Protein 1YOC (pdb70)

Foldseek 3Di:
DFPLVVVCVVPPFAVSLVVVCVVVVVLVLQVKTWPDAAAFKTKIKGWQDPSQADPVRFGDPVNLVSVQCVRQVSNLSRHADPQKDKDWPDKDKDFAATHHTIKMKMWGRPPPDNDDFAKDWIKIFMDHVNHTGMIMTIIMGMGGD/DVLLVLLVVQLVVDLVSSLVVCCPVVNVLNLQSKHWPDAAAQKTKMKGWQDPSQADPVSFGDPVNVVSRVCSRQVSNLVRHADPQKDKDWDDKDKDFAATHHTIKMKIWGRPPWPRDDAAWTWIKMFMDHPPDTGMIMIIIMGMGRD

Structure (mmCIF, N/CA/C/O backbone):
data_1YOC
#
_entry.id   1YOC
#
_cell.length_a   88.162
_cell.length_b   113.399
_cell.length_c   58.838
_cell.angle_alpha   90.00
_cell.angle_beta   90.00
_cell.angle_gamma   90.00
#
_symmetry.space_group_name_H-M   'C 2 2 21'
#
loop_
_entity.id
_entity.type
_entity.pdbx_description
1 polymer 'hypothetical protein PA1835'
2 non-polymer GLYCEROL
3 water water
#
loop_
_atom_site.group_PDB
_atom_site.id
_atom_site.type_symbol
_atom_site.label_atom_id
_atom_site.label_alt_id
_atom_site.label_comp_id
_atom_site.label_asym_id
_atom_site.label_entity_id
_atom_site.label_seq_id
_atom_site.pdbx_PDB_ins_code
_atom_site.Cartn_x
_atom_site.Cartn_y
_atom_site.Cartn_z
_atom_site.occupancy
_atom_site.B_iso_or_equiv
_atom_site.auth_seq_id
_atom_site.auth_comp_id
_atom_site.auth_asym_id
_atom_site.auth_atom_id
_atom_site.pdbx_PDB_model_num
ATOM 1 N N . MET A 1 3 ? -85.048 1.564 -9.008 1.00 42.53 1 MET A N 1
ATOM 2 C CA . MET A 1 3 ? -85.776 1.534 -7.704 1.00 42.51 1 MET A CA 1
ATOM 3 C C . MET A 1 3 ? -84.848 0.993 -6.627 1.00 40.64 1 MET A C 1
ATOM 4 O O . MET A 1 3 ? -84.694 1.613 -5.576 1.00 41.02 1 MET A O 1
ATOM 9 N N . SER A 1 4 ? -84.233 -0.162 -6.888 1.00 38.89 2 SER A N 1
ATOM 10 C CA . SER A 1 4 ? -83.301 -0.763 -5.928 1.00 37.19 2 SER A CA 1
ATOM 11 C C . SER A 1 4 ? -82.137 0.182 -5.597 1.00 35.66 2 SER A C 1
ATOM 12 O O . SER A 1 4 ? -81.688 0.976 -6.440 1.00 34.36 2 SER A O 1
ATOM 15 N N . GLN A 1 5 ? -81.623 0.064 -4.385 1.00 35.09 3 GLN A N 1
ATOM 16 C CA . GLN A 1 5 ? -80.513 0.914 -3.969 1.00 35.79 3 GLN A CA 1
ATOM 17 C C . GLN A 1 5 ? -79.312 0.687 -4.882 1.00 33.76 3 GLN A C 1
ATOM 18 O O . GLN A 1 5 ? -78.710 1.640 -5.388 1.00 32.69 3 GLN A O 1
ATOM 24 N N . MET A 1 6 ? -78.962 -0.574 -5.126 1.00 31.77 4 MET A N 1
ATOM 25 C CA . MET A 1 6 ? -77.820 -0.796 -5.997 1.00 30.61 4 MET A CA 1
ATOM 26 C C . MET A 1 6 ? -78.102 -0.292 -7.423 1.00 29.48 4 MET A C 1
ATOM 27 O O . MET A 1 6 ? -77.210 0.261 -8.071 1.00 28.18 4 MET A O 1
ATOM 32 N N . MET A 1 7 ? -79.327 -0.490 -7.916 1.00 28.65 5 MET A N 1
ATOM 33 C CA . MET A 1 7 ? -79.676 0.028 -9.243 1.00 28.89 5 MET A CA 1
ATOM 34 C C . MET A 1 7 ? -79.585 1.562 -9.242 1.00 29.43 5 MET A C 1
ATOM 35 O O . MET A 1 7 ? -79.113 2.158 -10.205 1.00 30.59 5 MET A O 1
ATOM 40 N N . GLN A 1 8 ? -80.043 2.211 -8.169 1.00 30.35 6 GLN A N 1
ATOM 41 C CA . GLN A 1 8 ? -79.972 3.677 -8.088 1.00 30.14 6 GLN A CA 1
ATOM 42 C C . GLN A 1 8 ? -78.504 4.071 -8.293 1.00 29.47 6 GLN A C 1
ATOM 43 O O . GLN A 1 8 ? -78.152 4.936 -9.104 1.00 29.73 6 GLN A O 1
ATOM 49 N N . MET A 1 9 ? -77.642 3.408 -7.545 1.00 29.09 7 MET A N 1
ATOM 50 C CA . MET A 1 9 ? -76.220 3.665 -7.608 1.00 28.96 7 MET A CA 1
ATOM 51 C C . MET A 1 9 ? -75.686 3.423 -9.039 1.00 26.85 7 MET A C 1
ATOM 52 O O . MET A 1 9 ? -75.033 4.295 -9.627 1.00 25.06 7 MET A O 1
ATOM 57 N N . TYR A 1 10 ? -75.988 2.252 -9.606 1.00 23.96 8 TYR A N 1
ATOM 58 C CA . TYR A 1 10 ? -75.536 1.921 -10.956 1.00 23.13 8 TYR A CA 1
ATOM 59 C C . TYR A 1 10 ? -76.040 2.984 -11.959 1.00 23.32 8 TYR A C 1
ATOM 60 O O . TYR A 1 10 ? -75.300 3.449 -12.815 1.00 22.15 8 TYR A O 1
ATOM 69 N N . GLN A 1 11 ? -77.310 3.352 -11.847 1.00 25.37 9 GLN A N 1
ATOM 70 C CA . GLN A 1 11 ? -77.893 4.351 -12.753 1.00 27.84 9 GLN A CA 1
ATOM 71 C C . GLN A 1 11 ? -77.176 5.705 -12.683 1.00 26.82 9 GLN A C 1
ATOM 72 O O . GLN A 1 11 ? -76.938 6.363 -13.693 1.00 27.38 9 GLN A O 1
ATOM 78 N N . GLN A 1 12 ? -76.827 6.106 -11.477 1.00 28.06 10 GLN A N 1
ATOM 79 C CA . GLN A 1 12 ? -76.164 7.380 -11.274 1.00 27.35 10 GLN A CA 1
ATOM 80 C C . GLN A 1 12 ? -74.768 7.490 -11.826 1.00 27.34 10 GLN A C 1
ATOM 81 O O . GLN A 1 12 ? -74.425 8.465 -12.511 1.00 26.91 10 GLN A O 1
ATOM 87 N N . VAL A 1 13 ? -73.932 6.500 -11.531 1.00 24.17 11 VAL A N 1
ATOM 88 C CA . VAL A 1 13 ? -72.554 6.616 -11.959 1.00 22.42 11 VAL A CA 1
ATOM 89 C C . VAL A 1 13 ? -72.157 5.972 -13.274 1.00 21.58 11 VAL A C 1
ATOM 90 O O . VAL A 1 13 ? -71.116 6.298 -13.842 1.00 21.25 11 VAL A O 1
ATOM 94 N N . GLY A 1 14 ? -72.981 5.057 -13.769 1.00 21.91 12 GLY A N 1
ATOM 95 C CA . GLY A 1 14 ? -72.646 4.433 -15.034 1.00 19.02 12 GLY A CA 1
ATOM 96 C C . GLY A 1 14 ? -71.771 3.222 -14.770 1.00 19.62 12 GLY A C 1
ATOM 97 O O . GLY A 1 14 ? -71.120 3.154 -13.725 1.00 18.58 12 GLY A O 1
ATOM 98 N N . PRO A 1 15 ? -71.710 2.271 -15.709 1.00 19.76 13 PRO A N 1
ATOM 99 C CA . PRO A 1 15 ? -70.887 1.057 -15.508 1.00 20.19 13 PRO A CA 1
ATOM 100 C C . PRO A 1 15 ? -69.408 1.178 -15.159 1.00 19.42 13 PRO A C 1
ATOM 101 O O . PRO A 1 15 ? -68.914 0.442 -14.282 1.00 18.90 13 PRO A O 1
ATOM 105 N N . ALA A 1 16 ? -68.674 2.057 -15.840 1.00 17.50 14 ALA A N 1
ATOM 106 C CA . ALA A 1 16 ? -67.246 2.171 -15.556 1.00 17.15 14 ALA A CA 1
ATOM 107 C C . ALA A 1 16 ? -66.980 2.598 -14.101 1.00 17.79 14 ALA A C 1
ATOM 108 O O . ALA A 1 16 ? -66.124 2.023 -13.405 1.00 17.12 14 ALA A O 1
ATOM 110 N N . GLN A 1 17 ? -67.723 3.591 -13.638 1.00 17.70 15 GLN A N 1
ATOM 111 C CA . GLN A 1 17 ? -67.511 4.078 -12.279 1.00 18.14 15 GLN A CA 1
ATOM 112 C C . GLN A 1 17 ? -68.003 3.087 -11.223 1.00 16.21 15 GLN A C 1
ATOM 113 O O . GLN A 1 17 ? -67.403 2.929 -10.151 1.00 16.65 15 GLN A O 1
ATOM 119 N N . PHE A 1 18 ? -69.114 2.439 -11.530 1.00 16.26 16 PHE A N 1
ATOM 120 C CA . PHE A 1 18 ? -69.690 1.436 -10.642 1.00 15.83 16 PHE A CA 1
ATOM 121 C C . PHE A 1 18 ? -68.656 0.294 -10.467 1.00 16.11 16 PHE A C 1
ATOM 122 O O . PHE A 1 18 ? -68.511 -0.273 -9.370 1.00 15.36 16 PHE A O 1
ATOM 130 N N . SER A 1 19 ? -67.946 -0.028 -11.549 1.00 14.25 17 SER A N 1
ATOM 131 C CA . SER A 1 19 ? -66.933 -1.078 -11.506 1.00 15.72 17 SER A CA 1
ATOM 132 C C . SER A 1 19 ? -65.833 -0.691 -10.521 1.00 16.85 17 SER A C 1
ATOM 133 O O . SER A 1 19 ? -65.403 -1.514 -9.701 1.00 17.13 17 SER A O 1
ATOM 136 N N . ALA A 1 20 ? -65.421 0.576 -10.550 1.00 17.45 18 ALA A N 1
ATOM 137 C CA . ALA A 1 20 ? -64.380 1.023 -9.621 1.00 16.85 18 ALA A CA 1
ATOM 138 C C . ALA A 1 20 ? -64.922 1.004 -8.185 1.00 16.52 18 ALA A C 1
ATOM 139 O O . ALA A 1 20 ? -64.206 0.667 -7.216 1.00 16.21 18 ALA A O 1
ATOM 141 N N . MET A 1 21 ? -66.200 1.343 -8.028 1.00 14.62 19 MET A N 1
ATOM 142 C CA . MET A 1 21 ? -66.785 1.356 -6.683 1.00 14.30 19 MET A CA 1
ATOM 143 C C . MET A 1 21 ? -66.895 -0.034 -6.059 1.00 16.04 19 MET A C 1
ATOM 144 O O . MET A 1 21 ? -66.517 -0.228 -4.896 1.00 13.66 19 MET A O 1
ATOM 149 N N . ILE A 1 22 ? -67.392 -1.005 -6.830 1.00 16.51 20 ILE A N 1
ATOM 150 C CA . ILE A 1 22 ? -67.551 -2.338 -6.244 1.00 17.50 20 ILE A CA 1
ATOM 151 C C . ILE A 1 22 ? -66.185 -2.875 -5.812 1.00 18.50 20 ILE A C 1
ATOM 152 O O . ILE A 1 22 ? -66.071 -3.532 -4.768 1.00 16.96 20 ILE A O 1
ATOM 157 N N . GLY A 1 23 ? -65.145 -2.564 -6.575 1.00 17.75 21 GLY A N 1
ATOM 158 C CA . GLY A 1 23 ? -63.807 -3.010 -6.220 1.00 20.65 21 GLY A CA 1
ATOM 159 C C . GLY A 1 23 ? -63.303 -2.358 -4.940 1.00 22.43 21 GLY A C 1
ATOM 160 O O . GLY A 1 23 ? -62.389 -2.849 -4.247 1.00 23.25 21 GLY A O 1
ATOM 161 N N . GLN A 1 24 ? -63.911 -1.220 -4.616 1.00 22.24 22 GLN A N 1
ATOM 162 C CA . GLN A 1 24 ? -63.605 -0.477 -3.410 1.00 21.00 22 GLN A CA 1
ATOM 163 C C . GLN A 1 24 ? -64.391 -1.097 -2.258 1.00 20.33 22 GLN A C 1
ATOM 164 O O . GLN A 1 24 ? -63.850 -1.354 -1.173 1.00 20.96 22 GLN A O 1
ATOM 170 N N . PHE A 1 25 ? -65.671 -1.349 -2.493 1.00 18.89 23 PHE A N 1
ATOM 171 C CA . PHE A 1 25 ? -66.558 -1.934 -1.492 1.00 19.94 23 PHE A CA 1
ATOM 172 C C . PHE A 1 25 ? -66.198 -3.351 -1.024 1.00 19.91 23 PHE A C 1
ATOM 173 O O . PHE A 1 25 ? -66.332 -3.683 0.184 1.00 20.67 23 PHE A O 1
ATOM 181 N N . ALA A 1 26 ? -65.774 -4.194 -1.975 1.00 16.33 24 ALA A N 1
ATOM 182 C CA . ALA A 1 26 ? -65.414 -5.605 -1.695 1.00 14.77 24 ALA A CA 1
ATOM 183 C C . ALA A 1 26 ? -64.093 -5.723 -2.434 1.00 13.35 24 ALA A C 1
ATOM 184 O O . ALA A 1 26 ? -64.051 -6.147 -3.583 1.00 11.78 24 ALA A O 1
ATOM 186 N N . PRO A 1 27 ? -62.980 -5.333 -1.765 1.00 11.89 25 PRO A N 1
ATOM 187 C CA . PRO A 1 27 ? -61.647 -5.344 -2.365 1.00 12.24 25 PRO A CA 1
ATOM 188 C C . PRO A 1 27 ? -61.180 -6.544 -3.149 1.00 11.51 25 PRO A C 1
ATOM 189 O O . PRO A 1 27 ? -60.499 -6.379 -4.164 1.00 11.48 25 PRO A O 1
ATOM 193 N N . TYR A 1 28 ? -61.561 -7.743 -2.708 1.00 9.56 26 TYR A N 1
ATOM 194 C CA . TYR A 1 28 ? -61.071 -8.910 -3.433 1.00 10.32 26 TYR A CA 1
ATOM 195 C C . TYR A 1 28 ? -61.538 -8.919 -4.874 1.00 9.70 26 TYR A C 1
ATOM 196 O O . TYR A 1 28 ? -60.864 -9.498 -5.719 1.00 10.69 26 TYR A O 1
ATOM 205 N N . PHE A 1 29 ? -62.659 -8.261 -5.177 1.00 9.51 27 PHE A N 1
ATOM 206 C CA . PHE A 1 29 ? -63.084 -8.220 -6.599 1.00 10.36 27 PHE A CA 1
ATOM 207 C C . PHE A 1 29 ? -62.115 -7.392 -7.449 1.00 11.27 27 PHE A C 1
ATOM 208 O O . PHE A 1 29 ? -61.968 -7.611 -8.663 1.00 12.64 27 PHE A O 1
ATOM 216 N N . ALA A 1 30 ? -61.444 -6.425 -6.844 1.00 11.68 28 ALA A N 1
ATOM 217 C CA . ALA A 1 30 ? -60.505 -5.634 -7.646 1.00 13.30 28 ALA A CA 1
ATOM 218 C C . ALA A 1 30 ? -59.348 -6.457 -8.189 1.00 13.03 28 ALA A C 1
ATOM 219 O O . ALA A 1 30 ? -58.704 -6.024 -9.135 1.00 13.33 28 ALA A O 1
ATOM 221 N N . SER A 1 31 ? -59.087 -7.642 -7.611 1.00 12.46 29 SER A N 1
ATOM 222 C CA . SER A 1 31 ? -57.982 -8.487 -8.080 1.00 12.65 29 SER A CA 1
ATOM 223 C C . SER A 1 31 ? -58.172 -8.904 -9.538 1.00 12.35 29 SER A C 1
ATOM 224 O O . SER A 1 31 ? -57.211 -9.302 -10.196 1.00 11.70 29 SER A O 1
ATOM 227 N N . ILE A 1 32 ? -59.400 -8.853 -10.042 1.00 9.84 30 ILE A N 1
ATOM 228 C CA . ILE A 1 32 ? -59.581 -9.202 -11.465 1.00 10.23 30 ILE A CA 1
ATOM 229 C C . ILE A 1 32 ? -59.841 -8.008 -12.383 1.00 10.65 30 ILE A C 1
ATOM 230 O O . ILE A 1 32 ? -60.070 -8.189 -13.594 1.00 10.20 30 ILE A O 1
ATOM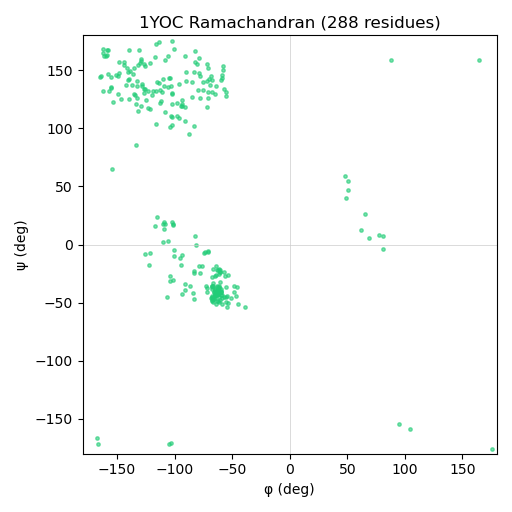 235 N N . ALA A 1 33 ? -59.821 -6.790 -11.840 1.00 10.28 31 ALA A N 1
ATOM 236 C CA . ALA A 1 33 ? -60.055 -5.589 -12.696 1.00 12.04 31 ALA A CA 1
ATOM 237 C C . ALA A 1 33 ? -61.321 -5.742 -13.540 1.00 11.20 31 ALA A C 1
ATOM 238 O O . ALA A 1 33 ? -61.318 -5.615 -14.773 1.00 10.49 31 ALA A O 1
ATOM 240 N N . PRO A 1 34 ? -62.451 -6.016 -12.874 1.00 11.22 32 PRO A N 1
ATOM 241 C CA . PRO A 1 34 ? -63.703 -6.202 -13.584 1.00 11.34 32 PRO A CA 1
ATOM 242 C C . PRO A 1 34 ? -64.292 -4.937 -14.191 1.00 12.61 32 PRO A C 1
ATOM 243 O O . PRO A 1 34 ? -64.043 -3.812 -13.702 1.00 12.38 32 PRO A O 1
ATOM 247 N N . GLN A 1 35 ? -65.052 -5.133 -15.271 1.00 11.43 33 GLN A N 1
ATOM 248 C CA . GLN A 1 35 ? -65.764 -4.024 -15.924 1.00 14.38 33 GLN A CA 1
ATOM 249 C C . GLN A 1 35 ? -67.210 -4.417 -16.180 1.00 14.12 33 GLN A C 1
ATOM 250 O O . GLN A 1 35 ? -67.479 -5.334 -16.988 1.00 14.88 33 GLN A O 1
ATOM 256 N N . PHE A 1 36 ? -68.148 -3.754 -15.543 1.00 11.58 34 PHE A N 1
ATOM 257 C CA . PHE A 1 36 ? -69.518 -4.061 -15.842 1.00 14.32 34 PHE A CA 1
ATOM 258 C C . PHE A 1 36 ? -69.862 -3.631 -17.252 1.00 14.56 34 PHE A C 1
ATOM 259 O O . PHE A 1 36 ? -69.400 -2.564 -17.721 1.00 14.32 34 PHE A O 1
ATOM 267 N N . VAL A 1 37 ? -70.673 -4.454 -17.915 1.00 13.07 35 VAL A N 1
ATOM 268 C CA . VAL A 1 37 ? -71.160 -4.155 -19.261 1.00 14.20 35 VAL A CA 1
ATOM 269 C C . VAL A 1 37 ? -72.628 -3.769 -19.062 1.00 16.11 35 VAL A C 1
ATOM 270 O O . VAL A 1 37 ? -73.109 -2.790 -19.648 1.00 15.54 35 VAL A O 1
ATOM 274 N N . GLU A 1 38 ? -73.346 -4.548 -18.245 1.00 14.83 36 GLU A N 1
ATOM 275 C CA . GLU A 1 38 ? -74.765 -4.264 -17.985 1.00 17.52 36 GLU A CA 1
ATOM 276 C C . GLU A 1 38 ? -75.231 -4.823 -16.648 1.00 18.05 36 GLU A C 1
ATOM 277 O O . GLU A 1 38 ? -74.790 -5.892 -16.207 1.00 16.44 36 GLU A O 1
ATOM 283 N N . LEU A 1 39 ? -76.127 -4.092 -15.989 1.00 17.09 37 LEU A N 1
ATOM 284 C CA . LEU A 1 39 ? -76.696 -4.552 -14.739 1.00 14.87 37 LEU A CA 1
ATOM 285 C C . LEU A 1 39 ? -78.120 -4.041 -14.709 1.00 17.56 37 LEU A C 1
ATOM 286 O O . LEU A 1 39 ? -78.336 -2.846 -14.915 1.00 17.30 37 LEU A O 1
ATOM 291 N N . ARG A 1 40 ? -79.092 -4.933 -14.514 1.00 16.15 38 ARG A N 1
ATOM 292 C CA . ARG A 1 40 ? -80.484 -4.506 -14.422 1.00 18.18 38 ARG A CA 1
ATOM 293 C C . ARG A 1 40 ? -81.159 -5.628 -13.677 1.00 16.86 38 ARG A C 1
ATOM 294 O O . ARG A 1 40 ? -80.554 -6.689 -13.496 1.00 15.19 38 ARG A O 1
ATOM 302 N N . PRO A 1 41 ? -82.393 -5.409 -13.216 1.00 15.65 39 PRO A N 1
ATOM 303 C CA . PRO A 1 41 ? -83.070 -6.491 -12.505 1.00 14.50 39 PRO A CA 1
ATOM 304 C C . PRO A 1 41 ? -83.081 -7.727 -13.408 1.00 15.08 39 PRO A C 1
ATOM 305 O O . PRO A 1 41 ? -83.475 -7.638 -14.578 1.00 14.00 39 PRO A O 1
ATOM 309 N N . GLY A 1 42 ? -82.613 -8.859 -12.861 1.00 13.90 40 GLY A N 1
ATOM 310 C CA . GLY A 1 42 ? -82.578 -10.111 -13.607 1.00 15.26 40 GLY A CA 1
ATOM 311 C C . GLY A 1 42 ? -81.425 -10.352 -14.580 1.00 14.45 40 GLY A C 1
ATOM 312 O O . GLY A 1 42 ? -81.442 -11.322 -15.341 1.00 12.67 40 GLY A O 1
ATOM 313 N N . TYR A 1 43 ? -80.420 -9.489 -14.597 1.00 13.06 41 TYR A N 1
ATOM 314 C CA . TYR A 1 43 ? -79.325 -9.739 -15.528 1.00 12.96 41 TYR A CA 1
ATOM 315 C C . TYR A 1 43 ? -78.082 -8.948 -15.156 1.00 13.88 41 TYR A C 1
ATOM 316 O O . TYR A 1 43 ? -78.158 -7.732 -14.946 1.00 13.28 41 TYR A O 1
ATOM 325 N N . ALA A 1 44 ? -76.928 -9.612 -15.124 1.00 12.50 42 ALA A N 1
ATOM 326 C CA . ALA A 1 44 ? -75.688 -8.888 -14.890 1.00 12.00 42 ALA A CA 1
ATOM 327 C C . ALA A 1 44 ? -74.662 -9.439 -15.874 1.00 12.85 42 ALA A C 1
ATOM 328 O O . ALA A 1 44 ? -74.590 -10.664 -16.093 1.00 12.15 42 ALA A O 1
ATOM 330 N N . GLU A 1 45 ? -73.893 -8.549 -16.476 1.00 10.33 43 GLU A N 1
ATOM 331 C CA . GLU A 1 45 ? -72.863 -8.975 -17.409 1.00 12.65 43 GLU A CA 1
ATOM 332 C C . GLU A 1 45 ? -71.595 -8.172 -17.055 1.00 12.42 43 GLU A C 1
ATOM 333 O O . GLU A 1 45 ? -71.642 -6.928 -16.973 1.00 11.82 43 GLU A O 1
ATOM 339 N N . VAL A 1 46 ? -70.476 -8.885 -16.874 1.00 11.49 44 VAL A N 1
ATOM 340 C CA . VAL A 1 46 ? -69.203 -8.280 -16.491 1.00 13.06 44 VAL A CA 1
ATOM 341 C C . VAL A 1 46 ? -68.073 -8.947 -17.270 1.00 13.58 44 VAL A C 1
ATOM 342 O O . VAL A 1 46 ? -68.101 -10.139 -17.495 1.00 14.90 44 VAL A O 1
ATOM 346 N N . THR A 1 47 ? -67.087 -8.175 -17.678 1.00 12.80 45 THR A N 1
ATOM 347 C CA . THR A 1 47 ? -65.944 -8.744 -18.364 1.00 12.66 45 THR A CA 1
ATOM 348 C C . THR A 1 47 ? -64.751 -8.463 -17.485 1.00 12.62 45 THR A C 1
ATOM 349 O O . THR A 1 47 ? -64.814 -7.617 -16.581 1.00 13.85 45 THR A O 1
ATOM 353 N N . PHE A 1 48 ? -63.669 -9.204 -17.707 1.00 11.70 46 PHE A N 1
ATOM 354 C CA . PHE A 1 48 ? -62.424 -8.877 -17.052 1.00 10.94 46 PHE A CA 1
ATOM 355 C C . PHE A 1 48 ? -61.335 -9.322 -18.044 1.00 12.29 46 PHE A C 1
ATOM 356 O O . PHE A 1 48 ? -61.472 -10.315 -18.772 1.00 9.80 46 PHE A O 1
ATOM 364 N N . PRO A 1 49 ? -60.248 -8.563 -18.089 1.00 12.06 47 PRO A N 1
ATOM 365 C CA . PRO A 1 49 ? -59.159 -8.864 -19.020 1.00 13.58 47 PRO A CA 1
ATOM 366 C C . PRO A 1 49 ? -58.213 -9.968 -18.681 1.00 13.81 47 PRO A C 1
ATOM 367 O O . PRO A 1 49 ? -57.885 -10.192 -17.509 1.00 12.64 47 PRO A O 1
ATOM 371 N N . LYS A 1 50 ? -57.777 -10.657 -19.729 1.00 13.92 48 LYS A N 1
ATOM 372 C CA . LYS A 1 50 ? -56.759 -11.656 -19.528 1.00 13.52 48 LYS A CA 1
ATOM 373 C C . LYS A 1 50 ? -55.461 -10.824 -19.405 1.00 14.18 48 LYS A C 1
ATOM 374 O O . LYS A 1 50 ? -55.124 -9.980 -20.279 1.00 13.70 48 LYS A O 1
ATOM 380 N N . ARG A 1 51 ? -54.727 -11.031 -18.326 1.00 13.14 49 ARG A N 1
ATOM 381 C CA . ARG A 1 51 ? -53.491 -10.273 -18.106 1.00 13.79 49 ARG A CA 1
ATOM 382 C C . ARG A 1 51 ? -52.656 -11.083 -17.139 1.00 14.22 49 ARG A C 1
ATOM 383 O O . ARG A 1 51 ? -53.156 -12.028 -16.534 1.00 11.74 49 ARG A O 1
ATOM 391 N N . ARG A 1 52 ? -51.379 -10.711 -16.999 1.00 14.60 50 ARG A N 1
ATOM 392 C CA . ARG A 1 52 ? -50.463 -11.416 -16.128 1.00 16.00 50 ARG A CA 1
ATOM 393 C C . ARG A 1 52 ? -51.047 -11.757 -14.740 1.00 12.66 50 ARG A C 1
ATOM 394 O O . ARG A 1 52 ? -50.969 -12.897 -14.279 1.00 11.62 50 ARG A O 1
ATOM 402 N N . GLU A 1 53 ? -51.603 -10.745 -14.079 1.00 14.02 51 GLU A N 1
ATOM 403 C CA . GLU A 1 53 ? -52.156 -10.894 -12.720 1.00 14.94 51 GLU A CA 1
ATOM 404 C C . GLU A 1 53 ? -53.191 -12.013 -12.496 1.00 13.94 51 GLU A C 1
ATOM 405 O O . GLU A 1 53 ? -53.324 -12.503 -11.364 1.00 13.51 51 GLU A O 1
ATOM 411 N N . VAL A 1 54 ? -53.920 -12.412 -13.542 1.00 12.99 52 VAL A N 1
ATOM 412 C CA . VAL A 1 54 ? -54.952 -13.435 -13.365 1.00 12.21 52 VAL A CA 1
ATOM 413 C C . VAL A 1 54 ? -54.654 -14.783 -14.002 1.00 10.89 52 VAL A C 1
ATOM 414 O O . VAL A 1 54 ? -55.546 -15.621 -14.207 1.00 10.38 52 VAL A O 1
ATOM 418 N N . LEU A 1 55 ? -53.389 -14.985 -14.312 1.00 10.65 53 LEU A N 1
ATOM 419 C CA . LEU A 1 55 ? -52.966 -16.245 -14.906 1.00 11.42 53 LEU A CA 1
ATOM 420 C C . LEU A 1 55 ? -52.729 -17.372 -13.918 1.00 10.42 53 LEU A C 1
ATOM 421 O O . LEU A 1 55 ? -52.459 -17.138 -12.734 1.00 10.50 53 LEU A O 1
ATOM 426 N N . ASN A 1 56 ? -52.816 -18.610 -14.408 1.00 10.74 54 ASN A N 1
ATOM 427 C CA . ASN A 1 56 ? -52.511 -19.765 -13.558 1.00 12.13 54 ASN A CA 1
ATOM 428 C C . ASN A 1 56 ? -51.117 -20.251 -13.974 1.00 13.96 54 ASN A C 1
ATOM 429 O O . ASN A 1 56 ? -50.456 -19.573 -14.778 1.00 14.62 54 ASN A O 1
ATOM 434 N N . HIS A 1 57 ? -50.689 -21.412 -13.467 1.00 14.67 55 HIS A N 1
ATOM 435 C CA . HIS A 1 57 ? -49.332 -21.877 -13.782 1.00 16.68 55 HIS A CA 1
ATOM 436 C C . HIS A 1 57 ? -49.180 -22.391 -15.206 1.00 17.15 55 HIS A C 1
ATOM 437 O O . HIS A 1 57 ? -48.080 -22.683 -15.628 1.00 18.14 55 HIS A O 1
ATOM 444 N N . ILE A 1 58 ? -50.279 -22.489 -15.952 1.00 16.85 56 ILE A N 1
ATOM 445 C CA . ILE A 1 58 ? -50.144 -22.888 -17.342 1.00 16.78 56 ILE A CA 1
ATOM 446 C C . ILE A 1 58 ? -50.427 -21.727 -18.291 1.00 16.41 56 ILE A C 1
ATOM 447 O O . ILE A 1 58 ? -50.616 -21.933 -19.482 1.00 17.72 56 ILE A O 1
ATOM 452 N N . GLY A 1 59 ? -50.478 -20.505 -17.766 1.00 14.14 57 GLY A N 1
ATOM 453 C CA . GLY A 1 59 ? -50.680 -19.340 -18.611 1.00 13.96 57 GLY A CA 1
ATOM 454 C C . GLY A 1 59 ? -52.075 -19.018 -19.130 1.00 14.06 57 GLY A C 1
ATOM 455 O O . GLY A 1 59 ? -52.207 -18.130 -19.977 1.00 14.58 57 GLY A O 1
ATOM 456 N N . THR A 1 60 ? -53.103 -19.728 -18.654 1.00 12.35 58 THR A N 1
ATOM 457 C CA . THR A 1 60 ? -54.469 -19.413 -19.057 1.00 13.52 58 THR A CA 1
ATOM 458 C C . THR A 1 60 ? -55.144 -18.639 -17.894 1.00 13.14 58 THR A C 1
ATOM 459 O O . THR A 1 60 ? -54.531 -18.460 -16.835 1.00 12.94 58 THR A O 1
ATOM 463 N N . VAL A 1 61 ? -56.376 -18.160 -18.078 1.00 12.53 59 VAL A N 1
ATOM 464 C CA . VAL A 1 61 ? -56.999 -17.387 -16.986 1.00 11.45 59 VAL A CA 1
ATOM 465 C C . VAL A 1 61 ? -57.335 -18.341 -15.842 1.00 11.85 59 VAL A C 1
ATOM 466 O O . VAL A 1 61 ? -57.991 -19.393 -16.030 1.00 11.88 59 VAL A O 1
ATOM 470 N N . HIS A 1 62 ? -56.841 -17.994 -14.665 1.00 10.88 60 HIS A N 1
ATOM 471 C CA . HIS A 1 62 ? -57.042 -18.833 -13.456 1.00 9.55 60 HIS A CA 1
ATOM 472 C C . HIS A 1 62 ? -58.532 -19.121 -13.151 1.00 9.50 60 HIS A C 1
ATOM 473 O O . HIS A 1 62 ? -59.372 -18.220 -13.166 1.00 9.93 60 HIS A O 1
ATOM 480 N N . ALA A 1 63 ? -58.818 -20.405 -12.909 1.00 7.98 61 ALA A N 1
ATOM 481 C CA . ALA A 1 63 ? -60.151 -20.885 -12.577 1.00 9.09 61 ALA A CA 1
ATOM 482 C C . ALA A 1 63 ? -60.836 -20.066 -11.467 1.00 9.21 61 ALA A C 1
ATOM 483 O O . ALA A 1 63 ? -62.030 -19.862 -11.500 1.00 10.86 61 ALA A O 1
ATOM 485 N N . ILE A 1 64 ? -60.065 -19.591 -10.499 1.00 9.35 62 ILE A N 1
ATOM 486 C CA . ILE A 1 64 ? -60.672 -18.898 -9.377 1.00 9.21 62 ILE A CA 1
ATOM 487 C C . ILE A 1 64 ? -60.935 -17.441 -9.745 1.00 9.67 62 ILE A C 1
ATOM 488 O O . ILE A 1 64 ? -61.789 -16.797 -9.139 1.00 8.87 62 ILE A O 1
ATOM 493 N N . ALA A 1 65 ? -60.201 -16.921 -10.742 1.00 8.18 63 ALA A N 1
ATOM 494 C CA . ALA A 1 65 ? -60.504 -15.574 -11.232 1.00 7.94 63 ALA A CA 1
ATOM 495 C C . ALA A 1 65 ? -61.905 -15.668 -11.907 1.00 8.40 63 ALA A C 1
ATOM 496 O O . ALA A 1 65 ? -62.722 -14.744 -11.818 1.00 8.83 63 ALA A O 1
ATOM 498 N N . LEU A 1 66 ? -62.186 -16.799 -12.569 1.00 8.20 64 LEU A N 1
ATOM 499 C CA . LEU A 1 66 ? -63.514 -16.973 -13.178 1.00 9.92 64 LEU A CA 1
ATOM 500 C C . LEU A 1 66 ? -64.566 -17.049 -12.089 1.00 9.60 64 LEU A C 1
ATOM 501 O O . LEU A 1 66 ? -65.667 -16.486 -12.214 1.00 9.62 64 LEU A O 1
ATOM 506 N N . CYS A 1 67 ? -64.254 -17.755 -11.016 1.00 7.94 65 CYS A N 1
ATOM 507 C CA . CYS A 1 67 ? -65.231 -17.871 -9.935 1.00 9.34 65 CYS A CA 1
ATOM 508 C C . CYS A 1 67 ? -65.512 -16.468 -9.321 1.00 9.11 65 CYS A C 1
ATOM 509 O O . CYS A 1 67 ? -66.639 -16.192 -8.879 1.00 8.34 65 CYS A O 1
ATOM 512 N N . ASN A 1 68 ? -64.474 -15.645 -9.240 1.00 9.02 66 ASN A N 1
ATOM 513 C CA . ASN A 1 68 ? -64.597 -14.301 -8.663 1.00 9.30 66 ASN A CA 1
ATOM 514 C C . ASN A 1 68 ? -65.557 -13.486 -9.528 1.00 8.94 66 ASN A C 1
ATOM 515 O O . ASN A 1 68 ? -66.407 -12.775 -8.997 1.00 9.67 66 ASN A O 1
ATOM 520 N N . ALA A 1 69 ? -65.419 -13.601 -10.854 1.00 9.13 67 ALA A N 1
ATOM 521 C CA . ALA A 1 69 ? -66.304 -12.866 -11.785 1.00 10.36 67 ALA A CA 1
ATOM 522 C C . ALA A 1 69 ? -67.724 -13.377 -11.617 1.00 9.78 67 ALA A C 1
ATOM 523 O O . ALA A 1 69 ? -68.676 -12.596 -11.639 1.00 9.08 67 ALA A O 1
ATOM 525 N N . ALA A 1 70 ? -67.875 -14.695 -11.411 1.00 9.79 68 ALA A N 1
ATOM 526 C CA . ALA A 1 70 ? -69.224 -15.243 -11.236 1.00 10.60 68 ALA A CA 1
ATOM 527 C C . ALA A 1 70 ? -69.885 -14.710 -9.968 1.00 9.99 68 ALA A C 1
ATOM 528 O O . ALA A 1 70 ? -71.072 -14.383 -9.941 1.00 10.49 68 ALA A O 1
ATOM 530 N N . GLU A 1 71 ? -69.117 -14.681 -8.886 1.00 9.72 69 GLU A N 1
ATOM 531 C CA . GLU A 1 71 ? -69.625 -14.192 -7.607 1.00 10.65 69 GLU A CA 1
ATOM 532 C C . GLU A 1 71 ? -70.082 -12.719 -7.744 1.00 9.94 69 GLU A C 1
ATOM 533 O O . GLU A 1 71 ? -71.160 -12.329 -7.242 1.00 10.94 69 GLU A O 1
ATOM 539 N N . LEU A 1 72 ? -69.260 -11.933 -8.424 1.00 8.23 70 LEU A N 1
ATOM 540 C CA . LEU A 1 72 ? -69.507 -10.507 -8.645 1.00 8.92 70 LEU A CA 1
ATOM 541 C C . LEU A 1 72 ? -70.802 -10.333 -9.447 1.00 10.23 70 LEU A C 1
ATOM 542 O O . LEU A 1 72 ? -71.691 -9.565 -9.056 1.00 9.39 70 LEU A O 1
ATOM 547 N N . ALA A 1 73 ? -70.934 -11.078 -10.550 1.00 8.98 71 ALA A N 1
ATOM 548 C CA . ALA A 1 73 ? -72.145 -10.923 -11.364 1.00 10.53 71 ALA A CA 1
ATOM 549 C C . ALA A 1 73 ? -73.404 -11.433 -10.650 1.00 11.05 71 ALA A C 1
ATOM 550 O O . ALA A 1 73 ? -74.451 -10.765 -10.633 1.00 12.02 71 ALA A O 1
ATOM 552 N N . ALA A 1 74 ? -73.324 -12.613 -10.046 1.00 10.44 72 ALA A N 1
ATOM 553 C CA . ALA A 1 74 ? -74.481 -13.144 -9.366 1.00 11.59 72 ALA A CA 1
ATOM 554 C C . ALA A 1 74 ? -74.878 -12.284 -8.157 1.00 11.80 72 ALA A C 1
ATOM 555 O O . ALA A 1 74 ? -76.055 -12.096 -7.909 1.00 12.39 72 ALA A O 1
ATOM 557 N N . GLY A 1 75 ? -73.892 -11.825 -7.385 1.00 11.91 73 GLY A N 1
ATOM 558 C CA . GLY A 1 75 ? -74.183 -11.029 -6.195 1.00 12.37 73 GLY A CA 1
ATOM 559 C C . GLY A 1 75 ? -74.802 -9.686 -6.500 1.00 12.80 73 GLY A C 1
ATOM 560 O O . GLY A 1 75 ? -75.798 -9.267 -5.879 1.00 11.06 73 GLY A O 1
ATOM 561 N N . THR A 1 76 ? -74.215 -8.988 -7.460 1.00 13.07 74 THR A N 1
ATOM 562 C CA . THR A 1 76 ? -74.750 -7.686 -7.815 1.00 12.60 74 THR A CA 1
ATOM 563 C C . THR A 1 76 ? -76.130 -7.838 -8.467 1.00 13.16 74 THR A C 1
ATOM 564 O O . THR A 1 76 ? -77.033 -7.059 -8.193 1.00 12.89 74 THR A O 1
ATOM 568 N N . MET A 1 77 ? -76.320 -8.866 -9.287 1.00 11.85 75 MET A N 1
ATOM 569 C CA . MET A 1 77 ? -77.642 -9.050 -9.889 1.00 12.51 75 MET A CA 1
ATOM 570 C C . MET A 1 77 ? -78.683 -9.309 -8.772 1.00 12.73 75 MET A C 1
ATOM 571 O O . MET A 1 77 ? -79.806 -8.763 -8.793 1.00 13.41 75 MET A O 1
ATOM 576 N N . THR A 1 78 ? -78.317 -10.143 -7.800 1.00 12.21 76 THR A N 1
ATOM 577 C CA . THR A 1 78 ? -79.237 -10.446 -6.711 1.00 13.63 76 THR A CA 1
ATOM 578 C C . THR A 1 78 ? -79.561 -9.180 -5.916 1.00 15.01 76 THR A C 1
ATOM 579 O O . THR A 1 78 ? -80.721 -8.870 -5.673 1.00 14.12 76 THR A O 1
ATOM 583 N N . ASP A 1 79 ? -78.538 -8.432 -5.540 1.00 14.22 77 ASP A N 1
ATOM 584 C CA . ASP A 1 79 ? -78.796 -7.249 -4.752 1.00 17.67 77 ASP A CA 1
ATOM 585 C C . ASP A 1 79 ? -79.659 -6.264 -5.518 1.00 17.62 77 ASP A C 1
ATOM 586 O O . ASP A 1 79 ? -80.540 -5.596 -4.933 1.00 18.19 77 ASP A O 1
ATOM 591 N N . ALA A 1 80 ? -79.439 -6.186 -6.825 1.00 15.70 78 ALA A N 1
ATOM 592 C CA . ALA A 1 80 ? -80.195 -5.253 -7.663 1.00 17.48 78 ALA A CA 1
ATOM 593 C C . ALA A 1 80 ? -81.622 -5.681 -7.993 1.00 17.67 78 ALA A C 1
ATOM 594 O O . ALA A 1 80 ? -82.464 -4.842 -8.366 1.00 18.18 78 ALA A O 1
ATOM 596 N N . SER A 1 81 ? -81.907 -6.970 -7.834 1.00 17.16 79 SER A N 1
ATOM 597 C CA . SER A 1 81 ? -83.194 -7.517 -8.249 1.00 16.81 79 SER A CA 1
ATOM 598 C C . SER A 1 81 ? -84.224 -7.829 -7.204 1.00 16.33 79 SER A C 1
ATOM 599 O O . SER A 1 81 ? -85.412 -7.821 -7.508 1.00 16.42 79 SER A O 1
ATOM 602 N N . ILE A 1 82 ? -83.798 -8.128 -5.985 1.00 16.13 80 ILE A N 1
ATOM 603 C CA . ILE A 1 82 ? -84.769 -8.441 -4.956 1.00 17.08 80 ILE A CA 1
ATOM 604 C C . ILE A 1 82 ? -85.366 -7.149 -4.387 1.00 19.57 80 ILE A C 1
ATOM 605 O O . ILE A 1 82 ? -84.756 -6.075 -4.470 1.00 20.48 80 ILE A O 1
ATOM 610 N N . PRO A 1 83 ? -86.584 -7.234 -3.838 1.00 21.69 81 PRO A N 1
ATOM 611 C CA . PRO A 1 83 ? -87.243 -6.058 -3.250 1.00 23.94 81 PRO A CA 1
ATOM 612 C C . PRO A 1 83 ? -86.395 -5.419 -2.125 1.00 25.62 81 PRO A C 1
ATOM 613 O O . PRO A 1 83 ? -85.623 -6.088 -1.459 1.00 25.70 81 PRO A O 1
ATOM 617 N N . ALA A 1 84 ? -86.573 -4.119 -1.901 1.00 27.51 82 ALA A N 1
ATOM 618 C CA . ALA A 1 84 ? -85.831 -3.395 -0.861 1.00 27.82 82 ALA A CA 1
ATOM 619 C C . ALA A 1 84 ? -85.947 -3.997 0.552 1.00 27.17 82 ALA A C 1
ATOM 620 O O . ALA A 1 84 ? -84.978 -3.990 1.315 1.00 29.30 82 ALA A O 1
ATOM 622 N N . GLY A 1 85 ? -87.116 -4.525 0.896 1.00 27.86 83 GLY A N 1
ATOM 623 C CA . GLY A 1 85 ? -87.295 -5.101 2.225 1.00 26.65 83 GLY A CA 1
ATOM 624 C C . GLY A 1 85 ? -86.784 -6.534 2.382 1.00 26.09 83 GLY A C 1
ATOM 625 O O . GLY A 1 85 ? -87.002 -7.164 3.423 1.00 26.50 83 GLY A O 1
ATOM 626 N N . HIS A 1 86 ? -86.102 -7.055 1.361 1.00 24.24 84 HIS A N 1
ATOM 627 C CA . HIS A 1 86 ? -85.565 -8.427 1.422 1.00 22.87 84 HIS A CA 1
ATOM 628 C C . HIS A 1 86 ? -84.050 -8.357 1.549 1.00 22.98 84 HIS A C 1
ATOM 629 O O . HIS A 1 86 ? -83.429 -7.347 1.202 1.00 20.74 84 HIS A O 1
ATOM 636 N N . ARG A 1 87 ? -83.437 -9.427 2.047 1.00 21.54 85 ARG A N 1
ATOM 637 C CA . ARG A 1 87 ? -82.002 -9.441 2.168 1.00 22.30 85 ARG A CA 1
ATOM 638 C C . ARG A 1 87 ? -81.528 -10.759 1.560 1.00 21.68 85 ARG A C 1
ATOM 639 O O . ARG A 1 87 ? -82.344 -11.649 1.280 1.00 21.43 85 ARG A O 1
ATOM 647 N N . TRP A 1 88 ? -80.233 -10.886 1.332 1.00 19.48 86 TRP A N 1
ATOM 648 C CA . TRP A 1 88 ? -79.732 -12.117 0.736 1.00 19.35 86 TRP A CA 1
ATOM 649 C C . TRP A 1 88 ? -78.356 -12.420 1.224 1.00 20.19 86 TRP A C 1
ATOM 650 O O . TRP A 1 88 ? -77.616 -11.514 1.658 1.00 19.33 86 TRP A O 1
ATOM 661 N N . ILE A 1 89 ? -78.007 -13.702 1.138 1.00 20.93 87 ILE A N 1
ATOM 662 C CA . ILE A 1 89 ? -76.676 -14.149 1.492 1.00 21.79 87 ILE A CA 1
ATOM 663 C C . ILE A 1 89 ? -76.363 -15.456 0.762 1.00 20.24 87 ILE A C 1
ATOM 664 O O . ILE A 1 89 ? -77.207 -16.336 0.699 1.00 18.75 87 ILE A O 1
ATOM 669 N N . PRO A 1 90 ? -75.156 -15.586 0.164 1.00 20.46 88 PRO A N 1
ATOM 670 C CA . PRO A 1 90 ? -74.836 -16.849 -0.529 1.00 20.09 88 PRO A CA 1
ATOM 671 C C . PRO A 1 90 ? -74.596 -17.976 0.502 1.00 18.78 88 PRO A C 1
ATOM 672 O O . PRO A 1 90 ? -73.951 -17.753 1.535 1.00 19.00 88 PRO A O 1
ATOM 676 N N . ARG A 1 91 ? -75.077 -19.183 0.195 1.00 17.70 89 ARG A N 1
ATOM 677 C CA . ARG A 1 91 ? -74.932 -20.367 1.053 1.00 16.29 89 ARG A CA 1
ATOM 678 C C . ARG A 1 91 ? -73.800 -21.251 0.501 1.00 15.63 89 ARG A C 1
ATOM 679 O O . ARG A 1 91 ? -73.101 -21.959 1.242 1.00 12.82 89 ARG A O 1
ATOM 687 N N . GLY A 1 92 ? -73.628 -21.209 -0.818 1.00 13.66 90 GLY A N 1
ATOM 688 C CA . GLY A 1 92 ? -72.608 -22.053 -1.414 1.00 13.60 90 GLY A CA 1
ATOM 689 C C . GLY A 1 92 ? -72.651 -21.932 -2.916 1.00 12.29 90 GLY A C 1
ATOM 690 O O . GLY A 1 92 ? -73.461 -21.189 -3.483 1.00 13.87 90 GLY A O 1
ATOM 691 N N . MET A 1 93 ? -71.823 -22.715 -3.567 1.00 9.02 91 MET A N 1
ATOM 692 C CA . MET A 1 93 ? -71.707 -22.621 -5.013 1.00 11.00 91 MET A CA 1
ATOM 693 C C . MET A 1 93 ? -71.154 -23.900 -5.609 1.00 11.68 91 MET A C 1
ATOM 694 O O . MET A 1 93 ? -70.319 -24.564 -4.994 1.00 10.52 91 MET A O 1
ATOM 699 N N . THR A 1 94 ? -71.616 -24.215 -6.815 1.00 11.76 92 THR A N 1
ATOM 700 C CA . THR A 1 94 ? -71.097 -25.348 -7.579 1.00 11.72 92 THR A CA 1
ATOM 701 C C . THR A 1 94 ? -70.681 -24.813 -8.945 1.00 12.30 92 THR A C 1
ATOM 702 O O . THR A 1 94 ? -71.446 -24.074 -9.613 1.00 12.95 92 THR A O 1
ATOM 706 N N . VAL A 1 95 ? -69.467 -25.160 -9.361 1.00 11.8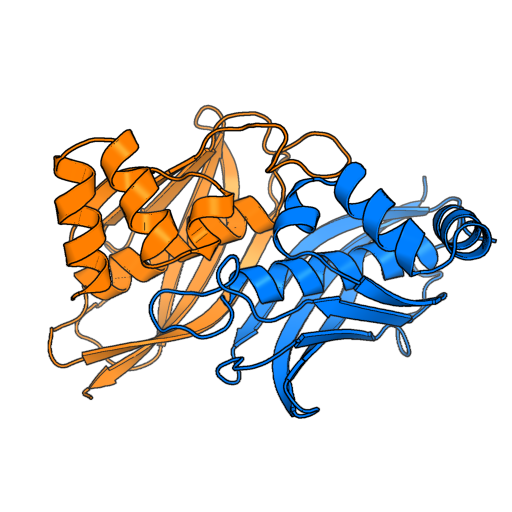5 93 VAL A N 1
ATOM 707 C CA . VAL A 1 95 ? -68.961 -24.724 -10.677 1.00 12.07 93 VAL A CA 1
ATOM 708 C C . VAL A 1 95 ? -68.424 -25.916 -11.459 1.00 11.74 93 VAL A C 1
ATOM 709 O O . VAL A 1 95 ? -68.091 -26.976 -10.890 1.00 10.84 93 VAL A O 1
ATOM 713 N N . GLU A 1 96 ? -68.374 -25.734 -12.779 1.00 10.75 94 GLU A N 1
ATOM 714 C CA . GLU A 1 96 ? -67.821 -26.718 -13.714 1.00 12.54 94 GLU A CA 1
ATOM 715 C C . GLU A 1 96 ? -66.792 -25.993 -14.593 1.00 11.69 94 GLU A C 1
ATOM 716 O O . GLU A 1 96 ? -67.047 -24.859 -15.071 1.00 11.82 94 GLU A O 1
ATOM 722 N N . TYR A 1 97 ? -65.639 -26.615 -14.814 1.00 8.66 95 TYR A N 1
ATOM 723 C CA . TYR A 1 97 ? -64.607 -26.010 -15.665 1.00 9.73 95 TYR A CA 1
ATOM 724 C C . TYR A 1 97 ? -64.702 -26.743 -17.004 1.00 10.84 95 TYR A C 1
ATOM 725 O O . TYR A 1 97 ? -64.340 -27.936 -17.098 1.00 10.43 95 TYR A O 1
ATOM 734 N N . LEU A 1 98 ? -65.194 -26.028 -18.025 1.00 11.33 96 LEU A N 1
ATOM 735 C CA . LEU A 1 98 ? -65.464 -26.635 -19.324 1.00 12.31 96 LEU A CA 1
ATOM 736 C C . LEU A 1 98 ? -64.352 -26.587 -20.311 1.00 13.31 96 LEU A C 1
ATOM 737 O O . LEU A 1 98 ? -64.184 -27.522 -21.103 1.00 14.84 96 LEU A O 1
ATOM 742 N N . ALA A 1 99 ? -63.573 -25.514 -20.269 1.00 13.12 97 ALA A N 1
ATOM 743 C CA . ALA A 1 99 ? -62.469 -25.333 -21.214 1.00 13.39 97 ALA A CA 1
ATOM 744 C C . ALA A 1 99 ? -61.498 -24.348 -20.639 1.00 14.30 97 ALA A C 1
ATOM 745 O O . ALA A 1 99 ? -61.840 -23.614 -19.716 1.00 15.52 97 ALA A O 1
ATOM 747 N N . LYS A 1 100 ? -60.276 -24.325 -21.160 1.00 14.40 98 LYS A N 1
ATOM 748 C CA . LYS A 1 100 ? -59.304 -23.349 -20.699 1.00 15.85 98 LYS A CA 1
ATOM 749 C C . LYS A 1 100 ? -59.768 -21.963 -21.199 1.00 14.73 98 LYS A C 1
ATOM 750 O O . LYS A 1 100 ? -60.328 -21.829 -22.290 1.00 13.53 98 LYS A O 1
ATOM 756 N N . ALA A 1 101 ? -59.572 -20.950 -20.368 1.00 14.63 99 ALA A N 1
ATOM 757 C CA . ALA A 1 101 ? -59.962 -19.577 -20.708 1.00 14.64 99 ALA A CA 1
ATOM 758 C C . ALA A 1 101 ? -58.696 -18.906 -21.213 1.00 14.79 99 ALA A C 1
ATOM 759 O O . ALA A 1 101 ? -57.785 -18.611 -20.443 1.00 15.19 99 ALA A O 1
ATOM 761 N N . THR A 1 102 ? -58.663 -18.623 -22.511 1.00 14.14 100 THR A N 1
ATOM 762 C CA . THR A 1 102 ? -57.445 -18.127 -23.098 1.00 15.56 100 THR A CA 1
ATOM 763 C C . THR A 1 102 ? -57.516 -16.713 -23.644 1.00 16.08 100 THR A C 1
ATOM 764 O O . THR A 1 102 ? -56.709 -16.341 -24.497 1.00 16.38 100 THR A O 1
ATOM 768 N N . GLY A 1 103 ? -58.446 -15.917 -23.135 1.00 14.44 101 GLY A N 1
ATOM 769 C CA . GLY A 1 103 ? -58.586 -14.551 -23.603 1.00 14.82 101 GLY A CA 1
ATOM 770 C C . GLY A 1 103 ? -59.475 -13.819 -22.615 1.00 14.66 101 GLY A C 1
ATOM 771 O O . GLY A 1 103 ? -59.784 -14.385 -21.568 1.00 12.57 101 GLY A O 1
ATOM 772 N N . ASP A 1 104 ? -59.881 -12.593 -22.938 1.00 14.49 102 ASP A N 1
ATOM 773 C CA . ASP A 1 104 ? -60.726 -11.813 -22.041 1.00 14.02 102 ASP A CA 1
ATOM 774 C C . ASP A 1 104 ? -62.012 -12.578 -21.776 1.00 13.92 102 ASP A C 1
ATOM 775 O O . ASP A 1 104 ? -62.601 -13.217 -22.669 1.00 13.38 102 ASP A O 1
ATOM 780 N N . VAL A 1 105 ? -62.483 -12.456 -20.554 1.00 11.80 103 VAL A N 1
ATOM 781 C CA . VAL A 1 105 ? -63.670 -13.200 -20.137 1.00 13.27 103 VAL A CA 1
ATOM 782 C C . VAL A 1 105 ? -64.931 -12.367 -20.044 1.00 12.33 103 VAL A C 1
ATOM 783 O O . VAL A 1 105 ? -64.879 -11.211 -19.621 1.00 13.13 103 VAL A O 1
ATOM 787 N N . ARG A 1 106 ? -66.076 -12.946 -20.412 1.00 11.21 104 ARG A N 1
ATOM 788 C CA . ARG A 1 106 ? -67.358 -12.248 -20.234 1.00 12.10 104 ARG A CA 1
ATOM 789 C C . ARG A 1 106 ? -68.179 -13.156 -19.339 1.00 11.62 104 ARG A C 1
ATOM 790 O O . ARG A 1 106 ? -68.463 -14.295 -19.727 1.00 12.20 104 ARG A O 1
ATOM 798 N N . ALA A 1 107 ? -68.527 -12.691 -18.123 1.00 11.25 105 ALA A N 1
ATOM 799 C CA . ALA A 1 107 ? -69.341 -13.504 -17.216 1.00 11.09 105 ALA A CA 1
ATOM 800 C C . ALA A 1 107 ? -70.788 -12.997 -17.250 1.00 11.46 105 ALA A C 1
ATOM 801 O O . ALA A 1 107 ? -71.064 -11.785 -17.090 1.00 12.28 105 ALA A O 1
ATOM 803 N N . VAL A 1 108 ? -71.727 -13.916 -17.439 1.00 10.79 106 VAL A N 1
ATOM 804 C CA . VAL A 1 108 ? -73.136 -13.531 -17.515 1.00 11.05 106 VAL A CA 1
ATOM 805 C C . VAL A 1 108 ? -73.976 -14.251 -16.479 1.00 11.68 106 VAL A C 1
ATOM 806 O O . VAL A 1 108 ? -74.048 -15.480 -16.497 1.00 13.25 106 VAL A O 1
ATOM 810 N N . ALA A 1 109 ? -74.574 -13.487 -15.565 1.00 12.64 107 ALA A N 1
ATOM 811 C CA . ALA A 1 109 ? -75.476 -14.010 -14.531 1.00 13.13 107 ALA A CA 1
ATOM 812 C C . ALA A 1 109 ? -76.871 -13.874 -15.146 1.00 14.75 107 ALA A C 1
ATOM 813 O O . ALA A 1 109 ? -77.328 -12.761 -15.454 1.00 14.48 107 ALA A O 1
ATOM 815 N N . ASP A 1 110 ? -77.547 -15.012 -15.300 1.00 14.69 108 ASP A N 1
ATOM 816 C CA . ASP A 1 110 ? -78.835 -15.027 -15.972 1.00 16.12 108 ASP A CA 1
ATOM 817 C C . ASP A 1 110 ? -79.980 -15.160 -15.012 1.00 15.41 108 ASP A C 1
ATOM 818 O O . ASP A 1 110 ? -80.258 -16.259 -14.520 1.00 15.31 108 ASP A O 1
ATOM 823 N N . GLY A 1 111 ? -80.642 -14.035 -14.731 1.00 13.05 109 GLY A N 1
ATOM 824 C CA . GLY A 1 111 ? -81.762 -14.098 -13.802 1.00 13.31 109 GLY A CA 1
ATOM 825 C C . GLY A 1 111 ? -83.090 -14.097 -14.530 1.00 13.85 109 GLY A C 1
ATOM 826 O O . GLY A 1 111 ? -84.137 -13.854 -13.911 1.00 13.42 109 GLY A O 1
ATOM 827 N N . SER A 1 112 ? -83.067 -14.403 -15.831 1.00 13.86 110 SER A N 1
ATOM 828 C CA . SER A 1 112 ? -84.295 -14.360 -16.625 1.00 14.69 110 SER A CA 1
ATOM 829 C C . SER A 1 112 ? -85.434 -15.287 -16.205 1.00 1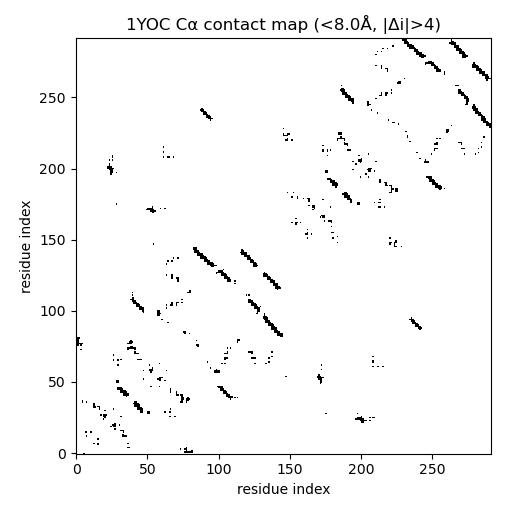6.08 110 SER A C 1
ATOM 830 O O . SER A 1 112 ? -86.596 -14.996 -16.533 1.00 16.86 110 SER A O 1
ATOM 833 N N . GLN A 1 113 ? -85.127 -16.385 -15.499 1.00 15.10 111 GLN A N 1
ATOM 834 C CA . GLN A 1 113 ? -86.165 -17.335 -15.091 1.00 17.53 111 GLN A CA 1
ATOM 835 C C . GLN A 1 113 ? -86.355 -17.487 -13.605 1.00 16.56 111 GLN A C 1
ATOM 836 O O . GLN A 1 113 ? -86.958 -18.464 -13.131 1.00 16.63 111 GLN A O 1
ATOM 842 N N . ILE A 1 114 ? -85.823 -16.531 -12.868 1.00 15.09 112 ILE A N 1
ATOM 843 C CA . ILE A 1 114 ? -85.924 -16.521 -11.424 1.00 15.57 112 ILE A CA 1
ATOM 844 C C . ILE A 1 114 ? -86.977 -15.506 -10.998 1.00 16.04 112 ILE A C 1
ATOM 845 O O . ILE A 1 114 ? -87.026 -14.412 -11.543 1.00 12.51 112 ILE A O 1
ATOM 850 N N . ASP A 1 115 ? -87.820 -15.891 -10.042 1.00 15.91 113 ASP A N 1
ATOM 851 C CA . ASP A 1 115 ? -88.854 -14.986 -9.524 1.00 17.06 113 ASP A CA 1
ATOM 852 C C . ASP A 1 115 ? -88.140 -14.145 -8.475 1.00 16.81 113 ASP A C 1
ATOM 853 O O . ASP A 1 115 ? -87.889 -14.624 -7.365 1.00 17.05 113 ASP A O 1
ATOM 858 N N . TRP A 1 116 ? -87.792 -12.903 -8.820 1.00 16.92 114 TRP A N 1
ATOM 859 C CA . TRP A 1 116 ? -87.029 -12.073 -7.904 1.00 17.13 114 TRP A CA 1
ATOM 860 C C . TRP A 1 116 ? -87.802 -11.579 -6.683 1.00 18.93 114 TRP A C 1
ATOM 861 O O . TRP A 1 116 ? -87.225 -10.974 -5.786 1.00 18.80 114 TRP A O 1
ATOM 872 N N . GLN A 1 117 ? -89.099 -11.869 -6.653 1.00 21.04 115 GLN A N 1
ATOM 873 C CA . GLN A 1 117 ? -89.901 -11.497 -5.515 1.00 23.64 115 GLN A CA 1
ATOM 874 C C . GLN A 1 117 ? -90.019 -12.654 -4.519 1.00 23.18 115 GLN A C 1
ATOM 875 O O . GLN A 1 117 ? -90.473 -12.447 -3.391 1.00 22.34 115 GLN A O 1
ATOM 881 N N . ALA A 1 118 ? -89.601 -13.854 -4.922 1.00 21.86 116 ALA A N 1
ATOM 882 C CA . ALA A 1 118 ? -89.656 -15.033 -4.040 1.00 22.08 116 ALA A CA 1
ATOM 883 C C . ALA A 1 118 ? -88.612 -14.988 -2.909 1.00 21.18 116 ALA A C 1
ATOM 884 O O . ALA A 1 118 ? -87.585 -14.343 -3.046 1.00 19.96 116 ALA A O 1
ATOM 886 N N . THR A 1 119 ? -88.877 -15.692 -1.804 1.00 21.20 117 THR A N 1
ATOM 887 C CA . THR A 1 119 ? -87.946 -15.798 -0.669 1.00 18.46 117 THR A CA 1
ATOM 888 C C . THR A 1 119 ? -87.555 -17.286 -0.592 1.00 19.08 117 THR A C 1
ATOM 889 O O . THR A 1 119 ? -88.125 -18.110 -1.302 1.00 20.10 117 THR A O 1
ATOM 893 N N . GLY A 1 120 ? -86.595 -17.616 0.265 1.00 17.77 118 GLY A N 1
ATOM 894 C CA . GLY A 1 120 ? -86.098 -18.984 0.381 1.00 18.71 118 GLY A CA 1
ATOM 895 C C . GLY A 1 120 ? -84.846 -19.111 -0.503 1.00 19.53 118 GLY A C 1
ATOM 896 O O . GLY A 1 120 ? -84.201 -18.108 -0.804 1.00 17.87 118 GLY A O 1
ATOM 897 N N . ASN A 1 121 ? -84.529 -20.321 -0.960 1.00 19.88 119 ASN A N 1
ATOM 898 C CA . ASN A 1 121 ? -83.339 -20.524 -1.768 1.00 21.63 119 ASN A CA 1
ATOM 899 C C . ASN A 1 121 ? -83.511 -20.143 -3.217 1.00 21.44 119 ASN A C 1
ATOM 900 O O . ASN A 1 121 ? -84.505 -20.496 -3.826 1.00 20.47 119 ASN A O 1
ATOM 905 N N . LEU A 1 122 ? -82.558 -19.388 -3.769 1.00 19.44 120 LEU A N 1
ATOM 906 C CA . LEU A 1 122 ? -82.638 -19.061 -5.178 1.00 20.23 120 LEU A CA 1
ATOM 907 C C . LEU A 1 122 ? -81.277 -19.488 -5.729 1.00 17.70 120 LEU A C 1
ATOM 908 O O . LEU A 1 122 ? -80.243 -19.229 -5.128 1.00 18.54 120 LEU A O 1
ATOM 913 N N . VAL A 1 123 ? -81.304 -20.178 -6.843 1.00 16.25 121 VAL A N 1
ATOM 914 C CA . VAL A 1 123 ? -80.074 -20.677 -7.426 1.00 15.92 121 VAL A CA 1
ATOM 915 C C . VAL A 1 123 ? -79.832 -19.837 -8.663 1.00 14.84 121 VAL A C 1
ATOM 916 O O . VAL A 1 123 ? -80.596 -19.893 -9.613 1.00 14.77 121 VAL A O 1
ATOM 920 N N . VAL A 1 124 ? -78.762 -19.061 -8.621 1.00 13.83 122 VAL A N 1
ATOM 921 C CA . VAL A 1 124 ? -78.421 -18.156 -9.693 1.00 12.96 122 VAL A CA 1
ATOM 922 C C . VAL A 1 124 ? -77.387 -18.772 -10.613 1.00 13.19 122 VAL A C 1
ATOM 923 O O . VAL A 1 124 ? -76.284 -19.113 -10.186 1.00 12.59 122 VAL A O 1
ATOM 927 N N . PRO A 1 125 ? -77.720 -18.895 -11.886 1.00 12.96 123 PRO A N 1
ATOM 928 C CA . PRO A 1 125 ? -76.778 -19.473 -12.855 1.00 12.58 123 PRO A CA 1
ATOM 929 C C . PRO A 1 125 ? -75.894 -18.415 -13.507 1.00 13.63 123 PRO A C 1
ATOM 930 O O . PRO A 1 125 ? -76.335 -17.269 -13.781 1.00 13.44 123 PRO A O 1
ATOM 934 N N . VAL A 1 126 ? -74.627 -18.779 -13.695 1.00 13.00 124 VAL A N 1
ATOM 935 C CA . VAL A 1 126 ? -73.656 -17.896 -14.343 1.00 13.07 124 VAL A CA 1
ATOM 936 C C . VAL A 1 126 ? -72.917 -18.711 -15.388 1.00 12.99 124 VAL A C 1
ATOM 937 O O . VAL A 1 126 ? -72.660 -19.908 -15.187 1.00 12.70 124 VAL A O 1
ATOM 941 N N . VAL A 1 127 ? -72.650 -18.100 -16.534 1.00 11.39 125 VAL A N 1
ATOM 942 C CA . VAL A 1 127 ? -71.825 -18.766 -17.543 1.00 11.83 125 VAL A CA 1
ATOM 943 C C . VAL A 1 127 ? -70.726 -17.751 -17.889 1.00 11.80 125 VAL A C 1
ATOM 944 O O . VAL A 1 127 ? -70.980 -16.556 -18.005 1.00 13.81 125 VAL A O 1
ATOM 948 N N . ALA A 1 128 ? -69.482 -18.200 -18.031 1.00 11.65 126 ALA A N 1
ATOM 949 C CA . ALA A 1 128 ? -68.449 -17.283 -18.435 1.00 10.77 126 ALA A CA 1
ATOM 950 C C . ALA A 1 128 ? -67.984 -17.764 -19.808 1.00 11.43 126 ALA A C 1
ATOM 951 O O . ALA A 1 128 ? -67.832 -18.973 -20.026 1.00 12.05 126 ALA A O 1
ATOM 953 N N . TYR A 1 129 ? -67.736 -16.800 -20.705 1.00 10.72 127 TYR A N 1
ATOM 954 C CA . TYR A 1 129 ? -67.313 -17.052 -22.081 1.00 11.58 127 TYR A CA 1
ATOM 955 C C . TYR A 1 129 ? -65.969 -16.410 -22.429 1.00 12.17 127 TYR A C 1
ATOM 956 O O . TYR A 1 129 ? -65.544 -15.404 -21.813 1.00 13.04 127 TYR A O 1
ATOM 965 N N . VAL A 1 130 ? -65.317 -16.978 -23.441 1.00 13.33 128 VAL A N 1
ATOM 966 C CA . VAL A 1 130 ? -64.081 -16.410 -24.005 1.00 13.57 128 VAL A CA 1
ATOM 967 C C . VAL A 1 130 ? -64.374 -16.548 -25.512 1.00 13.94 128 VAL A C 1
ATOM 968 O O . VAL A 1 130 ? -64.784 -17.613 -25.955 1.00 13.75 128 VAL A O 1
ATOM 972 N N . ASP A 1 131 ? -64.200 -15.473 -26.270 1.00 14.63 129 ASP A N 1
ATOM 973 C CA . ASP A 1 131 ? -64.530 -15.478 -27.703 1.00 16.22 129 ASP A CA 1
ATOM 974 C C . ASP A 1 131 ? -65.942 -16.068 -27.951 1.00 16.32 129 ASP A C 1
ATOM 975 O O . ASP A 1 131 ? -66.182 -16.834 -28.911 1.00 15.83 129 ASP A O 1
ATOM 980 N N . ASP A 1 132 ? -66.864 -15.708 -27.064 1.00 15.49 130 ASP A N 1
ATOM 981 C CA . ASP A 1 132 ? -68.272 -16.111 -27.112 1.00 14.71 130 ASP A CA 1
ATOM 982 C C . ASP A 1 132 ? -68.548 -17.585 -26.837 1.00 14.02 130 ASP A C 1
ATOM 983 O O . ASP A 1 132 ? -69.658 -18.041 -27.016 1.00 15.12 130 ASP A O 1
ATOM 988 N N . LYS A 1 133 ? -67.530 -18.328 -26.473 1.00 13.65 131 LYS A N 1
ATOM 989 C CA . LYS A 1 133 ? -67.715 -19.757 -26.192 1.00 13.66 131 LYS A CA 1
ATOM 990 C C . LYS A 1 133 ? -67.659 -20.029 -24.697 1.00 12.31 131 LYS A C 1
ATOM 991 O O . LYS A 1 133 ? -66.800 -19.535 -24.010 1.00 11.99 131 LYS A O 1
ATOM 997 N N . PRO A 1 134 ? -68.585 -20.855 -24.195 1.00 12.73 132 PRO A N 1
ATOM 998 C CA . PRO A 1 134 ? -68.607 -21.154 -22.758 1.00 13.49 132 PRO A CA 1
ATOM 999 C C . PRO A 1 134 ? -67.376 -21.900 -22.261 1.00 13.62 132 PRO A C 1
ATOM 1000 O O . PRO A 1 134 ? -67.000 -22.926 -22.836 1.00 13.58 132 PRO A O 1
ATOM 1004 N N . VAL A 1 135 ? -66.745 -21.396 -21.188 1.00 11.13 133 VAL A N 1
ATOM 1005 C CA . VAL A 1 135 ? -65.567 -22.087 -20.653 1.00 10.67 133 VAL A CA 1
ATOM 1006 C C . VAL A 1 135 ? -65.793 -22.483 -19.204 1.00 11.54 133 VAL A C 1
ATOM 1007 O O . VAL A 1 135 ? -65.001 -23.236 -18.628 1.00 12.53 133 VAL A O 1
ATOM 1011 N N . PHE A 1 136 ? -66.911 -22.014 -18.658 1.00 9.24 134 PHE A N 1
ATOM 1012 C CA . PHE A 1 136 ? -67.159 -22.159 -17.232 1.00 11.66 134 PHE A CA 1
ATOM 1013 C C . PHE A 1 136 ? -68.611 -21.887 -16.926 1.00 11.47 134 PHE A C 1
ATOM 1014 O O . PHE A 1 136 ? -69.242 -21.011 -17.546 1.00 11.65 134 PHE A O 1
ATOM 1022 N N . ARG A 1 137 ? -69.137 -22.628 -15.965 1.00 10.59 135 ARG A N 1
ATOM 1023 C CA . ARG A 1 137 ? -70.506 -22.402 -15.482 1.00 11.46 135 ARG A CA 1
ATOM 1024 C C . ARG A 1 137 ? -70.517 -22.534 -13.959 1.00 12.71 135 ARG A C 1
ATOM 1025 O O . ARG A 1 137 ? -69.711 -23.283 -13.369 1.00 12.45 135 ARG A O 1
ATOM 1033 N N . ALA A 1 138 ? -71.416 -21.795 -13.340 1.00 12.11 136 ALA A N 1
ATOM 1034 C CA . ALA A 1 138 ? -71.603 -21.850 -11.898 1.00 13.01 136 ALA A CA 1
ATOM 1035 C C . ALA A 1 138 ? -73.094 -21.682 -11.536 1.00 13.01 136 ALA A C 1
ATOM 1036 O O . ALA A 1 138 ? -73.901 -21.120 -12.317 1.00 13.98 136 ALA A O 1
ATOM 1038 N N . GLU A 1 139 ? -73.448 -22.220 -10.368 1.00 11.82 137 GLU A N 1
ATOM 1039 C CA . GLU A 1 139 ? -74.758 -22.007 -9.761 1.00 11.63 137 GLU A CA 1
ATOM 1040 C C . GLU A 1 139 ? -74.418 -21.581 -8.340 1.00 10.66 137 GLU A C 1
ATOM 1041 O O . GLU A 1 139 ? -73.798 -22.330 -7.596 1.00 10.66 137 GLU A O 1
ATOM 1047 N N . ILE A 1 140 ? -74.835 -20.375 -7.968 1.00 9.28 138 ILE A N 1
ATOM 1048 C CA . ILE A 1 140 ? -74.578 -19.860 -6.634 1.00 9.67 138 ILE A CA 1
ATOM 1049 C C . ILE A 1 140 ? -75.936 -19.789 -5.943 1.00 11.46 138 ILE A C 1
ATOM 1050 O O . ILE A 1 140 ? -76.895 -19.167 -6.441 1.00 11.45 138 ILE A O 1
ATOM 1055 N N . THR A 1 141 ? -76.015 -20.454 -4.811 1.00 11.60 139 THR A N 1
ATOM 1056 C CA . THR A 1 141 ? -77.274 -20.524 -4.067 1.00 13.01 139 THR A CA 1
ATOM 1057 C C . THR A 1 141 ? -77.314 -19.419 -3.038 1.00 14.66 139 THR A C 1
ATOM 1058 O O . THR A 1 141 ? -76.404 -19.302 -2.231 1.00 14.50 139 THR A O 1
ATOM 1062 N N . MET A 1 142 ? -78.335 -18.574 -3.168 1.00 16.80 140 MET A N 1
ATOM 1063 C CA . MET A 1 142 ? -78.576 -17.416 -2.302 1.00 18.68 140 MET A CA 1
ATOM 1064 C C . MET A 1 142 ? -79.805 -17.718 -1.447 1.00 19.50 140 MET A C 1
ATOM 1065 O O . MET A 1 142 ? -80.777 -18.263 -1.954 1.00 19.89 140 MET A O 1
ATOM 1070 N N . TYR A 1 143 ? -79.748 -17.406 -0.159 1.00 18.01 141 TYR A N 1
ATOM 1071 C CA . TYR A 1 143 ? -80.924 -17.571 0.672 1.00 18.54 141 TYR A CA 1
ATOM 1072 C C . TYR A 1 143 ? -81.464 -16.140 0.816 1.00 16.95 141 TYR A C 1
ATOM 1073 O O . TYR A 1 143 ? -80.754 -15.250 1.279 1.00 17.22 141 TYR A O 1
ATOM 1082 N N . VAL A 1 144 ? -82.706 -15.927 0.390 1.00 17.45 142 VAL A N 1
ATOM 1083 C CA . VAL A 1 144 ? -83.319 -14.606 0.421 1.00 17.78 142 VAL A CA 1
ATOM 1084 C C . VAL A 1 144 ? -84.421 -14.622 1.485 1.00 19.60 142 VAL A C 1
ATOM 1085 O O . VAL A 1 144 ? -85.245 -15.542 1.521 1.00 18.54 142 VAL A O 1
ATOM 1089 N N . SER A 1 145 ? -84.418 -13.617 2.352 1.00 20.02 143 SER A N 1
ATOM 1090 C CA . SER A 1 145 ? -85.411 -13.555 3.429 1.00 22.90 143 SER A CA 1
ATOM 1091 C C . SER A 1 145 ? -85.902 -12.133 3.624 1.00 24.00 143 SER A C 1
ATOM 1092 O O . SER A 1 145 ? -85.330 -11.176 3.092 1.00 22.94 143 SER A O 1
ATOM 1095 N N . GLN A 1 146 ? -86.979 -11.994 4.391 1.00 26.26 144 GLN A N 1
ATOM 1096 C CA . GLN A 1 146 ? -87.527 -10.673 4.643 1.00 29.09 144 GLN A CA 1
ATOM 1097 C C . GLN A 1 146 ? -86.613 -9.983 5.659 1.00 30.23 144 GLN A C 1
ATOM 1098 O O . GLN A 1 146 ? -86.108 -10.615 6.595 1.00 29.77 144 GLN A O 1
ATOM 1104 N N . ALA A 1 147 ? -86.359 -8.700 5.463 1.00 31.52 145 ALA A N 1
ATOM 1105 C CA . ALA A 1 147 ? -85.553 -7.969 6.435 1.00 33.69 145 ALA A CA 1
ATOM 1106 C C . ALA A 1 147 ? -86.460 -7.841 7.693 1.00 34.85 145 ALA A C 1
ATOM 1107 O O . ALA A 1 147 ? -85.986 -8.018 8.838 1.00 36.18 145 ALA A O 1
ATOM 1110 N N . ALA B 1 1 ? -45.388 -33.470 -9.158 1.00 24.62 -1 ALA B N 1
ATOM 1111 C CA . ALA B 1 1 ? -44.891 -32.940 -10.455 1.00 24.05 -1 ALA B CA 1
ATOM 1112 C C . ALA B 1 1 ? -44.315 -31.519 -10.333 1.00 21.92 -1 ALA B C 1
ATOM 1113 O O . ALA B 1 1 ? -43.974 -31.078 -9.224 1.00 22.06 -1 ALA B O 1
ATOM 1115 N N . PHE B 1 2 ? -44.190 -30.818 -11.461 1.00 21.37 0 PHE B N 1
ATOM 1116 C CA . PHE B 1 2 ? -43.608 -29.481 -11.481 1.00 22.80 0 PHE B CA 1
ATOM 1117 C C . PHE B 1 2 ? -44.252 -28.466 -10.514 1.00 21.87 0 PHE B C 1
ATOM 1118 O O . PHE B 1 2 ? -43.546 -27.788 -9.750 1.00 22.09 0 PHE B O 1
ATOM 1126 N N . MET B 1 3 ? -45.577 -28.349 -10.547 1.00 20.00 1 MET B N 1
ATOM 1127 C CA . MET B 1 3 ? -46.267 -27.435 -9.646 1.00 18.89 1 MET B CA 1
ATOM 1128 C C . MET B 1 3 ? -45.905 -27.706 -8.172 1.00 18.44 1 MET B C 1
ATOM 1129 O O . MET B 1 3 ? -45.507 -26.787 -7.445 1.00 18.46 1 MET B O 1
ATOM 1134 N N . SER B 1 4 ? -46.065 -28.952 -7.716 1.00 15.50 2 SER B N 1
ATOM 1135 C CA . SER B 1 4 ? -45.761 -29.237 -6.321 1.00 15.76 2 SER B CA 1
ATOM 1136 C C . SER B 1 4 ? -44.277 -29.117 -6.017 1.00 17.59 2 SER B C 1
ATOM 1137 O O . SER B 1 4 ? -43.916 -28.655 -4.951 1.00 17.61 2 SER B O 1
ATOM 1140 N N . GLN B 1 5 ? -43.422 -29.509 -6.960 1.00 18.51 3 GLN B N 1
ATOM 1141 C CA . GLN B 1 5 ? -41.980 -29.383 -6.749 1.00 19.55 3 GLN B CA 1
ATOM 1142 C C . GLN B 1 5 ? -41.620 -27.899 -6.550 1.00 18.81 3 GLN B C 1
ATOM 1143 O O . GLN B 1 5 ? -40.805 -27.569 -5.685 1.00 18.25 3 GLN B O 1
ATOM 1149 N N . MET B 1 6 ? -42.238 -27.003 -7.325 1.00 18.56 4 MET B N 1
ATOM 1150 C CA . MET B 1 6 ? -41.970 -25.568 -7.168 1.00 17.66 4 MET B CA 1
ATOM 1151 C C . MET B 1 6 ? -42.425 -25.120 -5.780 1.00 17.25 4 MET B C 1
ATOM 1152 O O . MET B 1 6 ? -41.681 -24.488 -5.026 1.00 15.43 4 MET B O 1
ATOM 1157 N N . MET B 1 7 ? -43.668 -25.453 -5.437 1.00 16.27 5 MET B N 1
ATOM 1158 C CA . MET B 1 7 ? -44.169 -25.032 -4.135 1.00 17.15 5 MET B CA 1
ATOM 1159 C C . MET B 1 7 ? -43.255 -25.514 -3.009 1.00 18.22 5 MET B C 1
ATOM 1160 O O . MET B 1 7 ? -42.916 -24.753 -2.100 1.00 19.50 5 MET B O 1
ATOM 1165 N N . GLN B 1 8 ? -42.853 -26.769 -3.074 1.00 18.04 6 GLN B N 1
ATOM 1166 C CA . GLN B 1 8 ? -42.031 -27.312 -2.006 1.00 21.31 6 GLN B CA 1
ATOM 1167 C C . GLN B 1 8 ? -40.670 -26.667 -1.954 1.00 22.01 6 GLN B C 1
ATOM 1168 O O . GLN B 1 8 ? -40.213 -26.240 -0.887 1.00 21.16 6 GLN B O 1
ATOM 1174 N N . MET B 1 9 ? -40.025 -26.599 -3.108 1.00 21.98 7 MET B N 1
ATOM 1175 C CA . MET B 1 9 ? -38.696 -25.993 -3.184 1.00 23.64 7 MET B CA 1
ATOM 1176 C C . MET B 1 9 ? -38.674 -24.604 -2.537 1.00 22.95 7 MET B C 1
ATOM 1177 O O . MET B 1 9 ? -37.790 -24.282 -1.732 1.00 22.63 7 MET B O 1
ATOM 1182 N N . TYR B 1 10 ? -39.659 -23.777 -2.846 1.00 19.33 8 TYR B N 1
ATOM 1183 C CA . TYR B 1 10 ? -39.646 -22.445 -2.293 1.00 19.95 8 TYR B CA 1
ATOM 1184 C C . TYR B 1 10 ? -40.222 -22.324 -0.881 1.00 21.38 8 TYR B C 1
ATOM 1185 O O . TYR B 1 10 ? -39.880 -21.402 -0.165 1.00 19.56 8 TYR B O 1
ATOM 1194 N N . GLN B 1 11 ? -41.096 -23.242 -0.480 1.00 23.59 9 GLN B N 1
ATOM 1195 C CA . GLN B 1 11 ? -41.635 -23.158 0.886 1.00 25.93 9 GLN B CA 1
ATOM 1196 C C . GLN B 1 11 ? -40.415 -23.346 1.807 1.00 26.19 9 GLN B C 1
ATOM 1197 O O . GLN B 1 11 ? -40.241 -22.657 2.831 1.00 25.16 9 GLN B O 1
ATOM 1203 N N . GLN B 1 12 ? -39.549 -24.258 1.396 1.00 27.13 10 GLN B N 1
ATOM 1204 C CA . GLN B 1 12 ? -38.340 -24.540 2.144 1.00 30.21 10 GLN B CA 1
ATOM 1205 C C . GLN B 1 12 ? -37.358 -23.378 2.201 1.00 29.97 10 GLN B C 1
ATOM 1206 O O . GLN B 1 12 ? -36.593 -23.285 3.152 1.00 32.03 10 GLN B O 1
ATOM 1212 N N . VAL B 1 13 ? -37.343 -22.479 1.224 1.00 30.52 11 VAL B N 1
ATOM 1213 C CA . VAL B 1 13 ? -36.377 -21.377 1.330 1.00 30.19 11 VAL B CA 1
ATOM 1214 C C . VAL B 1 13 ? -36.834 -20.197 2.172 1.00 30.12 11 VAL B C 1
ATOM 1215 O O . VAL B 1 13 ? -36.035 -19.663 2.932 1.00 31.14 11 VAL B O 1
ATOM 1219 N N . GLY B 1 14 ? -38.093 -19.776 2.059 1.00 28.32 12 GLY B N 1
ATOM 1220 C CA . GLY B 1 14 ? -38.536 -18.650 2.875 1.00 27.34 12 GLY B CA 1
ATOM 1221 C C . GLY B 1 14 ? -39.846 -18.026 2.401 1.00 27.11 12 GLY B C 1
ATOM 1222 O O . GLY B 1 14 ? -40.207 -18.198 1.236 1.00 23.96 12 GLY B O 1
ATOM 1223 N N . PRO B 1 15 ? -40.581 -17.296 3.270 1.00 26.84 13 PRO B N 1
ATOM 1224 C CA . PRO B 1 15 ? -41.857 -16.683 2.854 1.00 26.41 13 PRO B CA 1
ATOM 1225 C C . PRO B 1 15 ? -41.786 -15.631 1.770 1.00 26.75 13 PRO B C 1
ATOM 1226 O O . PRO B 1 15 ? -42.548 -15.691 0.798 1.00 24.04 13 PRO B O 1
ATOM 1230 N N . ALA B 1 16 ? -40.883 -14.664 1.911 1.00 26.12 14 ALA B N 1
ATOM 1231 C CA . ALA B 1 16 ? -40.782 -13.629 0.888 1.00 26.60 14 ALA B CA 1
ATOM 1232 C C . ALA B 1 16 ? -40.363 -14.234 -0.470 1.00 26.17 14 ALA B C 1
ATOM 1233 O O . ALA B 1 16 ? -40.809 -13.781 -1.534 1.00 26.65 14 ALA B O 1
ATOM 1235 N N . GLN B 1 17 ? -39.509 -15.250 -0.441 1.00 25.59 15 GLN B N 1
ATOM 1236 C CA . GLN B 1 17 ? -39.094 -15.875 -1.698 1.00 25.14 15 GLN B CA 1
ATOM 1237 C C . GLN B 1 17 ? -40.277 -16.675 -2.260 1.00 22.60 15 GLN B C 1
ATOM 1238 O O . GLN B 1 17 ? -40.496 -16.698 -3.465 1.00 21.67 15 GLN B O 1
ATOM 1244 N N . PHE B 1 18 ? -41.004 -17.376 -1.393 1.00 20.26 16 PHE B N 1
ATOM 1245 C CA . PHE B 1 18 ? -42.159 -18.159 -1.876 1.00 17.97 16 PHE B CA 1
ATOM 1246 C C . PHE B 1 18 ? -43.162 -17.191 -2.487 1.00 16.47 16 PHE B C 1
ATOM 1247 O O . PHE B 1 18 ? -43.723 -17.453 -3.564 1.00 17.05 16 PHE B O 1
ATOM 1255 N N . SER B 1 19 ? -43.383 -16.060 -1.814 1.00 16.62 17 SER B N 1
ATOM 1256 C CA . SER B 1 19 ? -44.332 -15.075 -2.309 1.00 17.17 17 SER B CA 1
ATOM 1257 C C . SER B 1 19 ? -43.952 -14.548 -3.682 1.00 17.35 17 SER B C 1
ATOM 1258 O O . SER B 1 19 ? -44.827 -14.358 -4.546 1.00 16.60 17 SER B O 1
ATOM 1261 N N . ALA B 1 20 ? -42.664 -14.317 -3.901 1.00 17.17 18 ALA B N 1
ATOM 1262 C CA . ALA B 1 20 ? -42.224 -13.788 -5.212 1.00 17.39 18 ALA B CA 1
ATOM 1263 C C . ALA B 1 20 ? -42.314 -14.858 -6.279 1.00 16.72 18 ALA B C 1
ATOM 1264 O O . ALA B 1 20 ? -42.642 -14.585 -7.466 1.00 16.71 18 ALA B O 1
ATOM 1266 N N . MET B 1 21 ? -42.031 -16.092 -5.886 1.00 16.01 19 MET B N 1
ATOM 1267 C CA . MET B 1 21 ? -42.102 -17.156 -6.864 1.00 16.07 19 MET B CA 1
ATOM 1268 C C . MET B 1 21 ? -43.566 -17.343 -7.303 1.00 15.94 19 MET B C 1
ATOM 1269 O O . MET B 1 21 ? -43.880 -17.406 -8.502 1.00 15.14 19 MET B O 1
ATOM 1274 N N . ILE B 1 22 ? -44.488 -17.396 -6.356 1.00 15.07 20 ILE B N 1
ATOM 1275 C CA . ILE B 1 22 ? -45.854 -17.669 -6.795 1.00 15.67 20 ILE B CA 1
ATOM 1276 C C . ILE B 1 22 ? -46.413 -16.507 -7.633 1.00 14.91 20 ILE B C 1
ATOM 1277 O O . ILE B 1 22 ? -47.152 -16.724 -8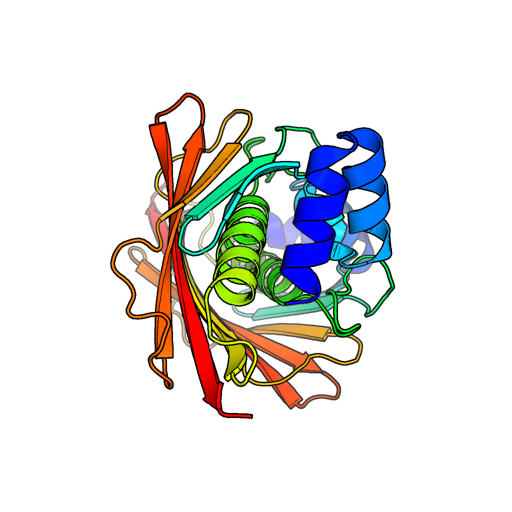.574 1.00 15.11 20 ILE B O 1
ATOM 1282 N N . GLY B 1 23 ? -46.002 -15.282 -7.316 1.00 14.64 21 GLY B N 1
ATOM 1283 C CA . GLY B 1 23 ? -46.436 -14.117 -8.067 1.00 15.08 21 GLY B CA 1
ATOM 1284 C C . GLY B 1 23 ? -46.020 -14.205 -9.534 1.00 14.77 21 GLY B C 1
ATOM 1285 O O . GLY B 1 23 ? -46.726 -13.740 -10.453 1.00 14.30 21 GLY B O 1
ATOM 1286 N N . GLN B 1 24 ? -44.880 -14.842 -9.766 1.00 14.54 22 GLN B N 1
ATOM 1287 C CA . GLN B 1 24 ? -44.386 -14.969 -11.133 1.00 15.44 22 GLN B CA 1
ATOM 1288 C C . GLN B 1 24 ? -44.871 -16.234 -11.839 1.00 15.04 22 GLN B C 1
ATOM 1289 O O . GLN B 1 24 ? -45.240 -16.196 -13.023 1.00 15.28 22 GLN B O 1
ATOM 1295 N N . PHE B 1 25 ? -44.923 -17.343 -11.104 1.00 13.79 23 PHE B N 1
ATOM 1296 C CA . PHE B 1 25 ? -45.253 -18.587 -11.760 1.00 13.79 23 PHE B CA 1
ATOM 1297 C C . PHE B 1 25 ? -46.666 -19.173 -11.683 1.00 13.90 23 PHE B C 1
ATOM 1298 O O . PHE B 1 25 ? -46.983 -20.139 -12.414 1.00 13.70 23 PHE B O 1
ATOM 1306 N N . ALA B 1 26 ? -47.521 -18.603 -10.825 1.00 13.53 24 ALA B N 1
ATOM 1307 C CA . ALA B 1 26 ? -48.961 -19.030 -10.761 1.00 14.06 24 ALA B CA 1
ATOM 1308 C C . ALA B 1 26 ? -49.531 -17.731 -10.223 1.00 13.97 24 ALA B C 1
ATOM 1309 O O . ALA B 1 26 ? -50.056 -17.679 -9.114 1.00 14.56 24 ALA B O 1
ATOM 1311 N N . PRO B 1 27 ? -49.443 -16.657 -11.030 1.00 13.09 25 PRO B N 1
ATOM 1312 C CA . PRO B 1 27 ? -49.887 -15.338 -10.620 1.00 12.53 25 PRO B CA 1
ATOM 1313 C C . PRO B 1 27 ? -51.114 -15.088 -9.799 1.00 12.53 25 PRO B C 1
ATOM 1314 O O . PRO B 1 27 ? -51.020 -14.399 -8.778 1.00 11.18 25 PRO B O 1
ATOM 1318 N N . TYR B 1 28 ? -52.262 -15.604 -10.234 1.00 11.52 26 TYR B N 1
ATOM 1319 C CA . TYR B 1 28 ? -53.455 -15.299 -9.479 1.00 11.45 26 TYR B CA 1
ATOM 1320 C C . TYR B 1 28 ? -53.429 -15.771 -8.023 1.00 10.71 26 TYR B C 1
ATOM 1321 O O . TYR B 1 28 ? -54.143 -15.217 -7.210 1.00 10.96 26 TYR B O 1
ATOM 1330 N N . PHE B 1 29 ? -52.636 -16.778 -7.688 1.00 11.24 27 PHE B N 1
ATOM 1331 C CA . PHE B 1 29 ? -52.568 -17.198 -6.290 1.00 12.38 27 PHE B CA 1
ATOM 1332 C C . PHE B 1 29 ? -51.986 -16.085 -5.402 1.00 12.17 27 PHE B C 1
ATOM 1333 O O . PHE B 1 29 ? -52.305 -15.988 -4.213 1.00 11.66 27 PHE B O 1
ATOM 1341 N N . ALA B 1 30 ? -51.170 -15.223 -5.997 1.00 12.86 28 ALA B N 1
ATOM 1342 C CA . ALA B 1 30 ? -50.563 -14.100 -5.272 1.00 13.70 28 ALA B CA 1
ATOM 1343 C C . ALA B 1 30 ? -51.616 -13.132 -4.743 1.00 12.82 28 ALA B C 1
ATOM 1344 O O . ALA B 1 30 ? -51.362 -12.395 -3.791 1.00 14.63 28 ALA B O 1
ATOM 1346 N N . SER B 1 31 ? -52.805 -13.137 -5.342 1.00 12.45 29 SER B N 1
ATOM 1347 C CA . SER B 1 31 ? -53.880 -12.247 -4.906 1.00 11.54 29 SER B CA 1
ATOM 1348 C C . SER B 1 31 ? -54.257 -12.530 -3.450 1.00 11.27 29 SER B C 1
ATOM 1349 O O . SER B 1 31 ? -54.845 -11.659 -2.805 1.00 9.99 29 SER B O 1
ATOM 1352 N N . ILE B 1 32 ? -53.957 -13.729 -2.932 1.00 10.09 30 ILE B N 1
ATOM 1353 C CA . ILE B 1 32 ? -54.237 -13.953 -1.499 1.00 9.82 30 ILE B CA 1
ATOM 1354 C C . ILE B 1 32 ? -52.951 -14.060 -0.660 1.00 10.95 30 ILE B C 1
ATOM 1355 O O . ILE B 1 32 ? -53.032 -14.246 0.550 1.00 12.12 30 ILE B O 1
ATOM 1360 N N . ALA B 1 33 ? -51.783 -13.901 -1.287 1.00 11.82 31 ALA B N 1
ATOM 1361 C CA . ALA B 1 33 ? -50.475 -13.954 -0.571 1.00 12.63 31 ALA B CA 1
ATOM 1362 C C . ALA B 1 33 ? -50.392 -15.171 0.341 1.00 11.74 31 ALA B C 1
ATOM 1363 O O . ALA B 1 33 ? -50.178 -15.069 1.539 1.00 12.91 31 ALA B O 1
ATOM 1365 N N . PRO B 1 34 ? -50.534 -16.369 -0.232 1.00 12.50 32 PRO B N 1
ATOM 1366 C CA . PRO B 1 34 ? -50.499 -17.596 0.568 1.00 12.73 32 PRO B CA 1
ATOM 1367 C C . PRO B 1 34 ? -49.109 -18.140 0.920 1.00 13.51 32 PRO B C 1
ATOM 1368 O O . PRO B 1 34 ? -48.092 -17.701 0.362 1.00 13.81 32 PRO B O 1
ATOM 1372 N N . GLN B 1 35 ? -49.087 -19.074 1.870 1.00 11.90 33 GLN B N 1
ATOM 1373 C CA . GLN B 1 35 ? -47.847 -19.769 2.237 1.00 13.63 33 GLN B CA 1
ATOM 1374 C C . GLN B 1 35 ? -48.270 -21.212 2.486 1.00 12.95 33 GLN B C 1
ATOM 1375 O O . GLN B 1 35 ? -49.439 -21.481 2.842 1.00 16.15 33 GLN B O 1
ATOM 1381 N N . PHE B 1 36 ? -47.373 -22.150 2.271 1.00 13.61 34 PHE B N 1
ATOM 1382 C CA . PHE B 1 36 ? -47.697 -23.538 2.606 1.00 14.40 34 PHE B CA 1
ATOM 1383 C C . PHE B 1 36 ? -47.129 -23.810 4.001 1.00 16.66 34 PHE B C 1
ATOM 1384 O O . PHE B 1 36 ? -45.988 -23.383 4.318 1.00 15.63 34 PHE B O 1
ATOM 1392 N N . VAL B 1 37 ? -47.916 -24.519 4.817 1.00 16.36 35 VAL B N 1
ATOM 1393 C CA . VAL B 1 37 ? -47.488 -24.947 6.158 1.00 18.43 35 VAL B CA 1
ATOM 1394 C C . VAL B 1 37 ? -46.931 -26.355 5.935 1.00 19.64 35 VAL B C 1
ATOM 1395 O O . VAL B 1 37 ? -45.885 -26.742 6.494 1.00 19.18 35 VAL B O 1
ATOM 1399 N N . GLU B 1 38 ? -47.630 -27.138 5.121 1.00 16.94 36 GLU B N 1
ATOM 1400 C CA . GLU B 1 38 ? -47.159 -28.488 4.828 1.00 18.47 36 GLU B CA 1
ATOM 1401 C C . GLU B 1 38 ? -47.590 -28.949 3.452 1.00 16.32 36 GLU B C 1
ATOM 1402 O O . GLU B 1 38 ? -48.681 -28.618 2.990 1.00 14.89 36 GLU B O 1
ATOM 1408 N N . LEU B 1 39 ? -46.744 -29.736 2.801 1.00 14.25 37 LEU B N 1
ATOM 1409 C CA . LEU B 1 39 ? -47.097 -30.246 1.485 1.00 16.22 37 LEU B CA 1
ATOM 1410 C C . LEU B 1 39 ? -46.353 -31.565 1.277 1.00 17.54 37 LEU B C 1
ATOM 1411 O O . LEU B 1 39 ? -45.131 -31.613 1.391 1.00 17.49 37 LEU B O 1
ATOM 1416 N N . ARG B 1 40 ? -47.092 -32.631 1.009 1.00 16.43 38 ARG B N 1
ATOM 1417 C CA . ARG B 1 40 ? -46.501 -33.928 0.754 1.00 16.83 38 ARG B CA 1
ATOM 1418 C C . ARG B 1 40 ? -47.590 -34.741 0.062 1.00 16.58 38 ARG B C 1
ATOM 1419 O O . ARG B 1 40 ? -48.734 -34.314 -0.020 1.00 15.09 38 ARG B O 1
ATOM 1427 N N . PRO B 1 41 ? -47.234 -35.906 -0.495 1.00 15.54 39 PRO B N 1
ATOM 1428 C CA . PRO B 1 41 ? -48.245 -36.727 -1.153 1.00 14.77 39 PRO B CA 1
ATOM 1429 C C . PRO B 1 41 ? -49.337 -37.002 -0.102 1.00 14.22 39 PRO B C 1
ATOM 1430 O O . PRO B 1 41 ? -49.026 -37.336 1.048 1.00 14.58 39 PRO B O 1
ATOM 1434 N N . GLY B 1 42 ? -50.601 -36.845 -0.487 1.00 12.73 40 GLY B N 1
ATOM 1435 C CA . GLY B 1 42 ? -51.694 -37.083 0.446 1.00 13.74 40 GLY B CA 1
ATOM 1436 C C . GLY B 1 42 ? -52.058 -35.986 1.448 1.00 13.32 40 GLY B C 1
ATOM 1437 O O . GLY B 1 42 ? -53.031 -36.151 2.196 1.00 13.31 40 GLY B O 1
ATOM 1438 N N . TYR B 1 43 ? -51.318 -34.879 1.499 1.00 12.55 41 TYR B N 1
ATOM 1439 C CA . TYR B 1 43 ? -51.673 -33.822 2.477 1.00 12.87 41 TYR B CA 1
ATOM 1440 C C . TYR B 1 43 ? -51.161 -32.423 2.127 1.00 11.86 41 TYR B C 1
ATOM 1441 O O . TYR B 1 43 ? -49.998 -32.265 1.786 1.00 14.73 41 TYR B O 1
ATOM 1450 N N . ALA B 1 44 ? -52.010 -31.400 2.198 1.00 11.46 42 ALA B N 1
ATOM 1451 C CA . ALA B 1 44 ? -51.522 -30.041 1.962 1.00 11.16 42 ALA B CA 1
ATOM 1452 C C . ALA B 1 44 ? -52.210 -29.118 2.949 1.00 11.50 42 ALA B C 1
ATOM 1453 O O . ALA B 1 44 ? -53.403 -29.284 3.287 1.00 11.05 42 ALA B O 1
ATOM 1455 N N . GLU B 1 45 ? -51.444 -28.160 3.441 1.00 10.14 43 GLU B N 1
ATOM 1456 C CA . GLU B 1 45 ? -51.985 -27.185 4.362 1.00 12.32 43 GLU B CA 1
ATOM 1457 C C . GLU B 1 45 ? -51.399 -25.834 4.011 1.00 11.08 43 GLU B C 1
ATOM 1458 O O . GLU B 1 45 ? -50.171 -25.673 3.927 1.00 11.68 43 GLU B O 1
ATOM 1464 N N . VAL B 1 46 ? -52.292 -24.876 3.779 1.00 11.85 44 VAL B N 1
ATOM 1465 C CA . VAL B 1 46 ? -51.871 -23.523 3.387 1.00 12.49 44 VAL B CA 1
ATOM 1466 C C . VAL B 1 46 ? -52.490 -22.486 4.316 1.00 13.84 44 VAL B C 1
ATOM 1467 O O . VAL B 1 46 ? -53.547 -22.717 4.950 1.00 14.93 44 VAL B O 1
ATOM 1471 N N . THR B 1 47 ? -51.837 -21.341 4.408 1.00 12.49 45 THR B N 1
ATOM 1472 C CA . THR B 1 47 ? -52.390 -20.274 5.233 1.00 13.94 45 THR B CA 1
ATOM 1473 C C . THR B 1 47 ? -52.344 -18.997 4.396 1.00 13.04 45 THR B C 1
ATOM 1474 O O . THR B 1 47 ? -51.574 -18.926 3.458 1.00 12.00 45 THR B O 1
ATOM 1478 N N . PHE B 1 48 ? -53.220 -18.029 4.672 1.00 12.38 46 PHE B N 1
ATOM 1479 C CA . PHE B 1 48 ? -53.065 -16.734 4.013 1.00 11.00 46 PHE B CA 1
ATOM 1480 C C . PHE B 1 48 ? -53.575 -15.684 5.020 1.00 13.02 46 PHE B C 1
ATOM 1481 O O . PHE B 1 48 ? -54.485 -15.944 5.826 1.00 11.87 46 PHE B O 1
ATOM 1489 N N . PRO B 1 49 ? -52.986 -14.485 4.996 1.00 12.10 47 PRO B N 1
ATOM 1490 C CA . PRO B 1 49 ? -53.432 -13.473 5.964 1.00 13.87 47 PRO B CA 1
ATOM 1491 C C . PRO B 1 49 ? -54.659 -12.644 5.634 1.00 14.79 47 PRO B C 1
ATOM 1492 O O . PRO B 1 49 ? -54.942 -12.328 4.477 1.00 15.12 47 PRO B O 1
ATOM 1496 N N . LYS B 1 50 ? -55.378 -12.261 6.677 1.00 15.01 48 LYS B N 1
ATOM 1497 C CA . LYS B 1 50 ? -56.496 -11.358 6.478 1.00 14.95 48 LYS B CA 1
ATOM 1498 C C . LYS B 1 50 ? -55.843 -9.982 6.236 1.00 15.10 48 LYS B C 1
ATOM 1499 O O . LYS B 1 50 ? -54.915 -9.574 6.969 1.00 14.98 48 LYS B O 1
ATOM 1505 N N . ARG B 1 51 ? -56.292 -9.277 5.211 1.00 13.63 49 ARG B N 1
ATOM 1506 C CA . ARG B 1 51 ? -55.764 -7.942 4.914 1.00 14.74 49 ARG B CA 1
ATOM 1507 C C . ARG B 1 51 ? -56.811 -7.273 4.016 1.00 14.21 49 ARG B C 1
ATOM 1508 O O . ARG B 1 51 ? -57.645 -7.971 3.442 1.00 13.42 49 ARG B O 1
ATOM 1516 N N . ARG B 1 52 ? -56.775 -5.940 3.884 1.00 13.38 50 ARG B N 1
ATOM 1517 C CA . ARG B 1 52 ? -57.792 -5.244 3.077 1.00 14.14 50 ARG B CA 1
ATOM 1518 C C . ARG B 1 52 ? -58.094 -5.850 1.712 1.00 11.85 50 ARG B C 1
ATOM 1519 O O . ARG B 1 52 ? -59.263 -6.001 1.340 1.00 12.00 50 ARG B O 1
ATOM 1527 N N . GLU B 1 53 ? -57.031 -6.213 1.000 1.00 13.05 51 GLU B N 1
ATOM 1528 C CA . GLU B 1 53 ? -57.080 -6.769 -0.341 1.00 14.21 51 GLU B CA 1
ATOM 1529 C C . GLU B 1 53 ? -57.906 -8.049 -0.525 1.00 13.06 51 GLU B C 1
ATOM 1530 O O . GLU B 1 53 ? -58.360 -8.336 -1.656 1.00 12.94 51 GLU B O 1
ATOM 1536 N N . VAL B 1 54 ? -58.105 -8.810 0.540 1.00 11.00 52 VAL B N 1
ATOM 1537 C CA . VAL B 1 54 ? -58.907 -10.050 0.411 1.00 10.48 52 VAL B CA 1
ATOM 1538 C C . VAL B 1 54 ? -60.281 -9.965 1.091 1.00 11.74 52 VAL B C 1
ATOM 1539 O O . VAL B 1 54 ? -60.926 -10.977 1.342 1.00 11.31 52 VAL B O 1
ATOM 1543 N N . LEU B 1 55 ? -60.755 -8.748 1.356 1.00 10.51 53 LEU B N 1
ATOM 1544 C CA . LEU B 1 55 ? -62.051 -8.620 2.020 1.00 11.27 53 LEU B CA 1
ATOM 1545 C C . LEU B 1 55 ? -63.234 -8.509 1.063 1.00 10.67 53 LEU B C 1
ATOM 1546 O O . LEU B 1 55 ? -63.060 -8.202 -0.129 1.00 10.53 53 LEU B O 1
ATOM 1551 N N . ASN B 1 56 ? -64.418 -8.764 1.618 1.00 10.95 54 ASN B N 1
ATOM 1552 C CA . ASN B 1 56 ? -65.705 -8.610 0.943 1.00 12.03 54 ASN B CA 1
ATOM 1553 C C . ASN B 1 56 ? -66.326 -7.332 1.515 1.00 14.14 54 ASN B C 1
ATOM 1554 O O . ASN B 1 56 ? -65.667 -6.591 2.259 1.00 14.17 54 ASN B O 1
ATOM 1559 N N . HIS B 1 57 ? -67.587 -7.091 1.174 1.00 14.14 55 HIS B N 1
ATOM 1560 C CA . HIS B 1 57 ? -68.264 -5.859 1.594 1.00 18.62 55 HIS B CA 1
ATOM 1561 C C . HIS B 1 57 ? -68.685 -5.766 3.047 1.00 18.71 55 HIS B C 1
ATOM 1562 O O . HIS B 1 57 ? -69.143 -4.695 3.459 1.00 20.06 55 HIS B O 1
ATOM 1569 N N . ILE B 1 58 ? -68.553 -6.859 3.816 1.00 17.46 56 ILE B N 1
ATOM 1570 C CA . ILE B 1 58 ? -68.833 -6.781 5.239 1.00 18.07 56 ILE B CA 1
ATOM 1571 C C . ILE B 1 58 ? -67.517 -6.870 6.032 1.00 16.39 56 ILE B C 1
ATOM 1572 O O . ILE B 1 58 ? -67.515 -7.121 7.234 1.00 18.15 56 ILE B O 1
ATOM 1577 N N . GLY B 1 59 ? -66.412 -6.622 5.336 1.00 14.40 57 GLY B N 1
ATOM 1578 C CA . GLY B 1 59 ? -65.086 -6.610 5.946 1.00 13.71 57 GLY B CA 1
ATOM 1579 C C . GLY B 1 59 ? -64.573 -7.930 6.491 1.00 14.66 57 GLY B C 1
ATOM 1580 O O . GLY B 1 59 ? -63.765 -7.948 7.422 1.00 15.01 57 GLY B O 1
ATOM 1581 N N . THR B 1 60 ? -65.052 -9.040 5.940 1.00 13.35 58 THR B N 1
ATOM 1582 C CA . THR B 1 60 ? -64.530 -10.331 6.371 1.00 12.58 58 THR B CA 1
ATOM 1583 C C . THR B 1 60 ? -63.801 -10.907 5.149 1.00 12.36 58 THR B C 1
ATOM 1584 O O . THR B 1 60 ? -63.824 -10.324 4.062 1.00 11.47 58 THR B O 1
ATOM 1588 N N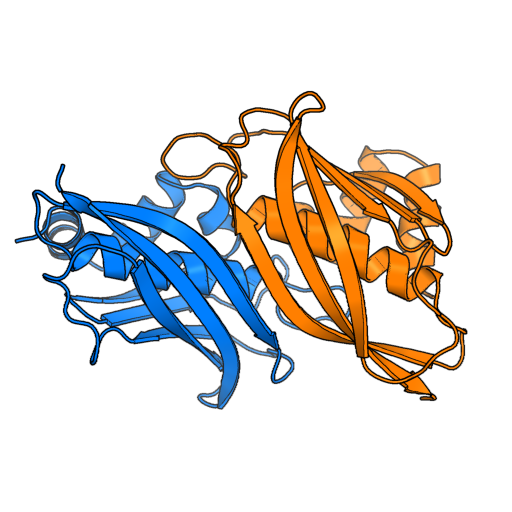 . VAL B 1 61 ? -63.141 -12.033 5.321 1.00 11.71 59 VAL B N 1
ATOM 1589 C CA . VAL B 1 61 ? -62.389 -12.597 4.192 1.00 11.27 59 VAL B CA 1
ATOM 1590 C C . VAL B 1 61 ? -63.359 -13.057 3.106 1.00 11.03 59 VAL B C 1
ATOM 1591 O O . VAL B 1 61 ? -64.347 -13.768 3.354 1.00 11.61 59 VAL B O 1
ATOM 1595 N N . HIS B 1 62 ? -63.054 -12.644 1.887 1.00 9.60 60 HIS B N 1
ATOM 1596 C CA . HIS B 1 62 ? -63.926 -12.910 0.754 1.00 9.63 60 HIS B CA 1
ATOM 1597 C C . HIS B 1 62 ? -64.069 -14.382 0.437 1.00 9.93 60 HIS B C 1
ATOM 1598 O O . HIS B 1 62 ? -63.088 -15.121 0.437 1.00 9.89 60 HIS B O 1
ATOM 1605 N N . ALA B 1 63 ? -65.311 -14.769 0.178 1.00 9.07 61 ALA B N 1
ATOM 1606 C CA . ALA B 1 63 ? -65.643 -16.160 -0.172 1.00 10.27 61 ALA B CA 1
ATOM 1607 C C . ALA B 1 63 ? -64.717 -16.716 -1.263 1.00 8.01 61 ALA B C 1
ATOM 1608 O O . ALA B 1 63 ? -64.298 -17.902 -1.203 1.00 9.36 61 ALA B O 1
ATOM 1610 N N . ILE B 1 64 ? -64.415 -15.893 -2.260 1.00 8.56 62 ILE B N 1
ATOM 1611 C CA . ILE B 1 64 ? -63.607 -16.386 -3.373 1.00 9.15 62 ILE B CA 1
ATOM 1612 C C . ILE B 1 64 ? -62.121 -16.461 -3.007 1.00 8.90 62 ILE B C 1
ATOM 1613 O O . ILE B 1 64 ? -61.383 -17.238 -3.612 1.00 8.90 62 ILE B O 1
ATOM 1618 N N . ALA B 1 65 ? -61.685 -15.647 -2.028 1.00 7.56 63 ALA B N 1
ATOM 1619 C CA . ALA B 1 65 ? -60.281 -15.749 -1.565 1.00 7.37 63 ALA B CA 1
ATOM 1620 C C . ALA B 1 65 ? -60.127 -17.135 -0.863 1.00 7.98 63 ALA B C 1
ATOM 1621 O O . ALA B 1 65 ? -59.078 -17.806 -0.957 1.00 8.83 63 ALA B O 1
ATOM 1623 N N . LEU B 1 66 ? -61.174 -17.565 -0.167 1.00 7.72 64 LEU B N 1
ATOM 1624 C CA . LEU B 1 66 ? -61.167 -18.866 0.492 1.00 8.55 64 LEU B CA 1
ATOM 1625 C C . LEU B 1 66 ? -61.122 -19.946 -0.600 1.00 7.89 64 LEU B C 1
ATOM 1626 O O . LEU B 1 66 ? -60.438 -20.981 -0.451 1.00 9.53 64 LEU B O 1
ATOM 1631 N N . CYS B 1 67 ? -61.878 -19.754 -1.675 1.00 9.13 65 CYS B N 1
ATOM 1632 C CA . CYS B 1 67 ? -61.862 -20.744 -2.768 1.00 8.81 65 CYS B CA 1
ATOM 1633 C C . CYS B 1 67 ? -60.456 -20.814 -3.343 1.00 9.19 65 CYS B C 1
ATOM 1634 O O . CYS B 1 67 ? -59.984 -21.902 -3.712 1.00 9.03 65 CYS B O 1
ATOM 1637 N N . ASN B 1 68 ? -59.803 -19.652 -3.474 1.00 8.48 66 ASN B N 1
ATOM 1638 C CA . ASN B 1 68 ? -58.446 -19.643 -4.022 1.00 9.80 66 ASN B CA 1
ATOM 1639 C C . ASN B 1 68 ? -57.474 -20.475 -3.174 1.00 8.96 66 ASN B C 1
ATOM 1640 O O . ASN B 1 68 ? -56.620 -21.218 -3.710 1.00 9.34 66 ASN B O 1
ATOM 1645 N N . ALA B 1 69 ? -57.593 -20.368 -1.845 1.00 8.90 67 ALA B N 1
ATOM 1646 C CA . ALA B 1 69 ? -56.731 -21.138 -0.958 1.00 9.96 67 ALA B CA 1
ATOM 164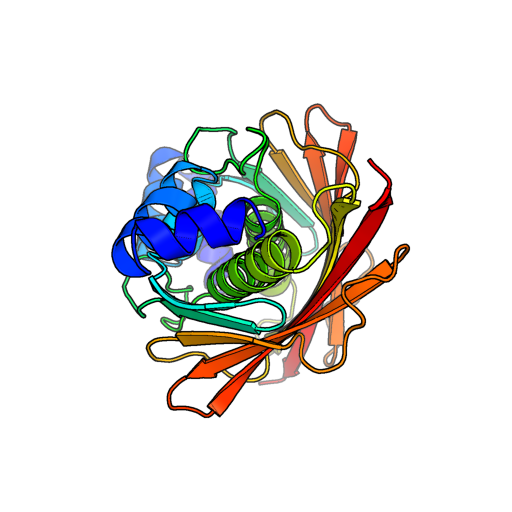7 C C . ALA B 1 69 ? -57.021 -22.642 -1.160 1.00 9.45 67 ALA B C 1
ATOM 1648 O O . ALA B 1 69 ? -56.118 -23.485 -1.147 1.00 8.68 67 ALA B O 1
ATOM 1650 N N . ALA B 1 70 ? -58.303 -22.972 -1.326 1.00 10.51 68 ALA B N 1
ATOM 1651 C CA . ALA B 1 70 ? -58.714 -24.381 -1.499 1.00 9.32 68 ALA B CA 1
ATOM 1652 C C . ALA B 1 70 ? -58.143 -24.936 -2.790 1.00 10.97 68 ALA B C 1
ATOM 1653 O O . ALA B 1 70 ? -57.619 -26.062 -2.834 1.00 10.74 68 ALA B O 1
ATOM 1655 N N . GLU B 1 71 ? -58.224 -24.135 -3.847 1.00 9.96 69 GLU B N 1
ATOM 1656 C CA . GLU B 1 71 ? -57.694 -24.559 -5.135 1.00 9.90 69 GLU B CA 1
ATOM 1657 C C . GLU B 1 71 ? -56.168 -24.793 -5.017 1.00 9.70 69 GLU B C 1
ATOM 1658 O O . GLU B 1 71 ? -55.625 -25.740 -5.599 1.00 9.41 69 GLU B O 1
ATOM 1664 N N . LEU B 1 72 ? -55.489 -23.917 -4.288 1.00 10.18 70 LEU B N 1
ATOM 1665 C CA . LEU B 1 72 ? -54.036 -24.040 -4.143 1.00 10.23 70 LEU B CA 1
ATOM 1666 C C . LEU B 1 72 ? -53.686 -25.326 -3.388 1.00 9.02 70 LEU B C 1
ATOM 1667 O O . LEU B 1 72 ? -52.802 -26.077 -3.784 1.00 9.74 70 LEU B O 1
ATOM 1672 N N . ALA B 1 73 ? -54.392 -25.581 -2.295 1.00 10.18 71 ALA B N 1
ATOM 1673 C CA . ALA B 1 73 ? -54.105 -26.790 -1.515 1.00 11.04 71 ALA B CA 1
ATOM 1674 C C . ALA B 1 73 ? -54.470 -28.056 -2.282 1.00 10.24 71 ALA B C 1
ATOM 1675 O O . ALA B 1 73 ? -53.667 -29.003 -2.357 1.00 10.58 71 ALA B O 1
ATOM 1677 N N . ALA B 1 74 ? -55.667 -28.086 -2.870 1.00 9.28 72 ALA B N 1
ATOM 1678 C CA . ALA B 1 74 ? -56.112 -29.296 -3.544 1.00 9.64 72 ALA B CA 1
ATOM 1679 C C . ALA B 1 74 ? -55.318 -29.604 -4.770 1.00 8.90 72 ALA B C 1
ATOM 1680 O O . ALA B 1 74 ? -54.947 -30.758 -4.994 1.00 10.10 72 ALA B O 1
ATOM 1682 N N . GLY B 1 75 ? -55.059 -28.573 -5.567 1.00 9.82 73 GLY B N 1
ATOM 1683 C CA . GLY B 1 75 ? -54.342 -28.775 -6.795 1.00 8.89 73 GLY B CA 1
ATOM 1684 C C . GLY B 1 75 ? -52.898 -29.174 -6.556 1.00 9.45 73 GLY B C 1
ATOM 1685 O O . GLY B 1 75 ? -52.395 -30.090 -7.214 1.00 10.34 73 GLY B O 1
ATOM 1686 N N . THR B 1 76 ? -52.229 -28.490 -5.631 1.00 10.88 74 THR B N 1
ATOM 1687 C CA . THR B 1 76 ? -50.836 -28.830 -5.356 1.00 11.59 74 THR B CA 1
ATOM 1688 C C . THR B 1 76 ? -50.759 -30.255 -4.758 1.00 12.16 74 THR B C 1
ATOM 1689 O O . THR B 1 76 ? -49.896 -31.068 -5.145 1.00 12.59 74 THR B O 1
ATOM 1693 N N . MET B 1 77 ? -51.653 -30.580 -3.832 1.00 10.80 75 MET B N 1
ATOM 1694 C CA . MET B 1 77 ? -51.627 -31.959 -3.299 1.00 10.88 75 MET B CA 1
ATOM 1695 C C . MET B 1 77 ? -51.832 -32.997 -4.442 1.00 11.81 75 MET B C 1
ATOM 1696 O O . MET B 1 77 ? -51.179 -34.033 -4.472 1.00 12.62 75 MET B O 1
ATOM 1701 N N . THR B 1 78 ? -52.774 -32.746 -5.343 1.00 11.60 76 THR B N 1
ATOM 1702 C CA . THR B 1 78 ? -53.031 -33.677 -6.457 1.00 11.09 76 THR B CA 1
ATOM 1703 C C . THR B 1 78 ? -51.769 -33.871 -7.296 1.00 12.04 76 THR B C 1
ATOM 1704 O O . THR B 1 78 ? -51.386 -35.017 -7.606 1.00 11.52 76 THR B O 1
ATOM 1708 N N . ASP B 1 79 ? -51.115 -32.758 -7.614 1.00 11.43 77 ASP B N 1
ATOM 1709 C CA . ASP B 1 79 ? -49.866 -32.776 -8.392 1.00 12.20 77 ASP B CA 1
ATOM 1710 C C . ASP B 1 79 ? -48.775 -33.593 -7.675 1.00 12.71 77 ASP B C 1
ATOM 1711 O O . ASP B 1 79 ? -47.983 -34.305 -8.320 1.00 11.51 77 ASP B O 1
ATOM 1716 N N . ALA B 1 80 ? -48.728 -33.467 -6.359 1.00 12.60 78 ALA B N 1
ATOM 1717 C CA . ALA B 1 80 ? -47.726 -34.192 -5.554 1.00 14.51 78 ALA B CA 1
ATOM 1718 C C . ALA B 1 80 ? -48.069 -35.663 -5.310 1.00 14.34 78 ALA B C 1
ATOM 1719 O O . ALA B 1 80 ? -47.188 -36.469 -4.997 1.00 16.36 78 ALA B O 1
ATOM 1721 N N . SER B 1 81 ? -49.336 -36.028 -5.499 1.00 12.65 79 SER B N 1
ATOM 1722 C CA . SER B 1 81 ? -49.785 -37.370 -5.157 1.00 12.60 79 SER B CA 1
ATOM 1723 C C . SER B 1 81 ? -50.026 -38.402 -6.249 1.00 13.79 79 SER B C 1
ATOM 1724 O O . SER B 1 81 ? -49.847 -39.607 -6.001 1.00 13.45 79 SER B O 1
ATOM 1727 N N . ILE B 1 82 ? -50.446 -37.973 -7.440 1.00 13.86 80 ILE B N 1
ATOM 1728 C CA . ILE B 1 82 ? -50.709 -38.986 -8.468 1.00 12.55 80 ILE B CA 1
ATOM 1729 C C . ILE B 1 82 ? -49.383 -39.439 -9.071 1.00 14.62 80 ILE B C 1
ATOM 1730 O O . ILE B 1 82 ? -48.380 -38.751 -8.943 1.00 14.87 80 ILE B O 1
ATOM 1735 N N . PRO B 1 83 ? -49.372 -40.618 -9.724 1.00 16.10 81 PRO B N 1
ATOM 1736 C CA . PRO B 1 83 ? -48.175 -41.180 -10.365 1.00 17.48 81 PRO B CA 1
ATOM 1737 C C . PRO B 1 83 ? -47.668 -40.196 -11.410 1.00 18.76 81 PRO B C 1
ATOM 1738 O O . PRO B 1 83 ? -48.474 -39.492 -12.055 1.00 19.78 81 PRO B O 1
ATOM 1742 N N . ALA B 1 84 ? -46.346 -40.134 -11.593 1.00 19.67 82 ALA B N 1
ATOM 1743 C CA . ALA B 1 84 ? -45.744 -39.205 -12.557 1.00 22.09 82 ALA B CA 1
ATOM 1744 C C . ALA B 1 84 ? -46.280 -39.373 -13.983 1.00 23.14 82 ALA B C 1
ATOM 1745 O O . ALA B 1 84 ? -46.292 -38.419 -14.768 1.00 26.23 82 ALA B O 1
ATOM 1747 N N . GLY B 1 85 ? -46.737 -40.576 -14.302 1.00 23.63 83 GLY B N 1
ATOM 1748 C CA . GLY B 1 85 ? -47.291 -40.836 -15.624 1.00 25.08 83 GLY B CA 1
ATOM 1749 C C . GLY B 1 85 ? -48.749 -40.400 -15.794 1.00 24.58 83 GLY B C 1
ATOM 1750 O O . GLY B 1 85 ? -49.321 -40.556 -16.860 1.00 26.20 83 GLY B O 1
ATOM 1751 N N . HIS B 1 86 ? -49.358 -39.845 -14.751 1.00 23.04 84 HIS B N 1
ATOM 1752 C CA . HIS B 1 86 ? -50.753 -39.410 -14.859 1.00 20.94 84 HIS B CA 1
ATOM 1753 C C . HIS B 1 86 ? -50.801 -37.902 -14.951 1.00 19.72 84 HIS B C 1
ATOM 1754 O O . HIS B 1 86 ? -49.848 -37.212 -14.620 1.00 19.03 84 HIS B O 1
ATOM 1761 N N . ARG B 1 87 ? -51.922 -37.370 -15.416 1.00 21.75 85 ARG B N 1
ATOM 1762 C CA . ARG B 1 87 ? -52.054 -35.920 -15.460 1.00 21.74 85 ARG B CA 1
ATOM 1763 C C . ARG B 1 87 ? -53.395 -35.586 -14.785 1.00 19.11 85 ARG B C 1
ATOM 1764 O O . ARG B 1 87 ? -54.231 -36.447 -14.630 1.00 20.95 85 ARG B O 1
ATOM 1772 N N . TRP B 1 88 ? -53.554 -34.357 -14.332 1.00 17.97 86 TRP B N 1
ATOM 1773 C CA . TRP B 1 88 ? -54.797 -33.978 -13.660 1.00 15.80 86 TRP B CA 1
ATOM 1774 C C . TRP B 1 88 ? -55.290 -32.631 -14.156 1.00 15.58 86 TRP B C 1
ATOM 1775 O O . TRP B 1 88 ? -54.503 -31.761 -14.569 1.00 15.37 86 TRP B O 1
ATOM 1786 N N . ILE B 1 89 ? -56.608 -32.465 -14.083 1.00 16.43 87 ILE B N 1
ATOM 1787 C CA . ILE B 1 89 ? -57.232 -31.209 -14.461 1.00 17.29 87 ILE B CA 1
ATOM 1788 C C . ILE B 1 89 ? -58.495 -31.042 -13.599 1.00 14.27 87 ILE B C 1
ATOM 1789 O O . ILE B 1 89 ? -59.281 -31.979 -13.470 1.00 13.35 87 ILE B O 1
ATOM 1794 N N . PRO B 1 90 ? -58.652 -29.875 -12.952 1.00 13.34 88 PRO B N 1
ATOM 1795 C CA . PRO B 1 90 ? -59.852 -29.665 -12.132 1.00 13.91 88 PRO B CA 1
ATOM 1796 C C . PRO B 1 90 ? -61.024 -29.554 -13.092 1.00 12.97 88 PRO B C 1
ATOM 1797 O O . PRO B 1 90 ? -60.917 -28.879 -14.132 1.00 15.41 88 PRO B O 1
ATOM 1801 N N . ARG B 1 91 ? -62.132 -30.199 -12.755 1.00 12.97 89 ARG B N 1
ATOM 1802 C CA . ARG B 1 91 ? -63.329 -30.136 -13.613 1.00 11.37 89 ARG B CA 1
ATOM 1803 C C . ARG B 1 91 ? -64.536 -29.597 -12.889 1.00 10.52 89 ARG B C 1
ATOM 1804 O O . ARG B 1 91 ? -65.498 -29.200 -13.522 1.00 11.07 89 ARG B O 1
ATOM 1812 N N . GLY B 1 92 ? -64.510 -29.596 -11.562 1.00 10.19 90 GLY B N 1
ATOM 1813 C CA . GLY B 1 92 ? -65.635 -29.040 -10.854 1.00 11.65 90 GLY B CA 1
ATOM 1814 C C . GLY B 1 92 ? -65.271 -28.728 -9.416 1.00 11.52 90 GLY B C 1
ATOM 1815 O O . GLY B 1 92 ? -64.241 -29.178 -8.902 1.00 12.19 90 GLY B O 1
ATOM 1816 N N . MET B 1 93 ? -66.106 -27.933 -8.771 1.00 10.59 91 MET B N 1
ATOM 1817 C CA . MET B 1 93 ? -65.871 -27.615 -7.360 1.00 10.48 91 MET B CA 1
ATOM 1818 C C . MET B 1 93 ? -67.193 -27.239 -6.715 1.00 10.26 91 MET B C 1
ATOM 1819 O O . MET B 1 93 ? -68.020 -26.556 -7.333 1.00 10.40 91 MET B O 1
ATOM 1824 N N . THR B 1 94 ? -67.432 -27.765 -5.526 1.00 9.29 92 THR B N 1
ATOM 1825 C CA . THR B 1 94 ? -68.619 -27.367 -4.768 1.00 10.25 92 THR B CA 1
ATOM 1826 C C . THR B 1 94 ? -68.115 -26.854 -3.436 1.00 9.27 92 THR B C 1
ATOM 1827 O O . THR B 1 94 ? -67.280 -27.481 -2.786 1.00 10.73 92 THR B O 1
ATOM 1831 N N . VAL B 1 95 ? -68.613 -25.699 -3.023 1.00 10.60 93 VAL B N 1
ATOM 1832 C CA . VAL B 1 95 ? -68.205 -25.135 -1.742 1.00 9.62 93 VAL B CA 1
ATOM 1833 C C . VAL B 1 95 ? -69.461 -24.739 -0.907 1.00 10.43 93 VAL B C 1
ATOM 1834 O O . VAL B 1 95 ? -70.551 -24.508 -1.450 1.00 9.35 93 VAL B O 1
ATOM 1838 N N . GLU B 1 96 ? -69.279 -24.681 0.416 1.00 9.96 94 GLU B N 1
ATOM 1839 C CA . GLU B 1 96 ? -70.322 -24.202 1.338 1.00 12.64 94 GLU B CA 1
ATOM 1840 C C . GLU B 1 96 ? -69.683 -23.203 2.291 1.00 12.14 94 GLU B C 1
ATOM 1841 O O . GLU B 1 96 ? -68.561 -23.417 2.808 1.00 11.40 94 GLU B O 1
ATOM 1847 N N . TYR B 1 97 ? -70.391 -22.104 2.513 1.00 12.26 95 TYR B N 1
ATOM 1848 C CA . TYR B 1 97 ? -69.898 -21.045 3.369 1.00 12.63 95 TYR B CA 1
ATOM 1849 C C . TYR B 1 97 ? -70.489 -21.261 4.743 1.00 13.80 95 TYR B C 1
ATOM 1850 O O . TYR B 1 97 ? -71.684 -21.062 4.953 1.00 14.53 95 TYR B O 1
ATOM 1859 N N . LEU B 1 98 ? -69.644 -21.676 5.680 1.00 12.92 96 LEU B N 1
ATOM 1860 C CA . LEU B 1 98 ? -70.140 -22.010 7.013 1.00 14.45 96 LEU B CA 1
ATOM 1861 C C . LEU B 1 98 ? -70.253 -20.883 8.027 1.00 14.85 96 LEU B C 1
ATOM 1862 O O . LEU B 1 98 ? -71.154 -20.910 8.885 1.00 16.07 96 LEU B O 1
ATOM 1867 N N . ALA B 1 99 ? -69.321 -19.944 7.977 1.00 14.23 97 ALA B N 1
ATOM 1868 C CA . ALA B 1 99 ? -69.292 -18.840 8.938 1.00 15.10 97 ALA B CA 1
ATOM 1869 C C . ALA B 1 99 ? -68.480 -17.717 8.311 1.00 14.76 97 ALA B C 1
ATOM 1870 O O . ALA B 1 99 ? -67.755 -17.946 7.354 1.00 14.30 97 ALA B O 1
ATOM 1872 N N . LYS B 1 100 ? -68.601 -16.512 8.835 1.00 14.36 98 LYS B N 1
ATOM 1873 C CA . LYS B 1 100 ? -67.775 -15.409 8.332 1.00 14.49 98 LYS B CA 1
ATOM 1874 C C . LYS B 1 100 ? -66.336 -15.699 8.735 1.00 13.13 98 LYS B C 1
ATOM 1875 O O . LYS B 1 100 ? -66.076 -16.208 9.819 1.00 14.62 98 LYS B O 1
ATOM 1881 N N . ALA B 1 101 ? -65.390 -15.328 7.878 1.00 12.74 99 ALA B N 1
ATOM 1882 C CA . ALA B 1 101 ? -63.966 -15.579 8.133 1.00 11.97 99 ALA B CA 1
ATOM 1883 C C . ALA B 1 101 ? -63.387 -14.251 8.589 1.00 11.97 99 ALA B C 1
ATOM 1884 O O . ALA B 1 101 ? -63.135 -13.336 7.782 1.00 12.09 99 ALA B O 1
ATOM 1886 N N . THR B 1 102 ? -63.190 -14.151 9.892 1.00 12.48 1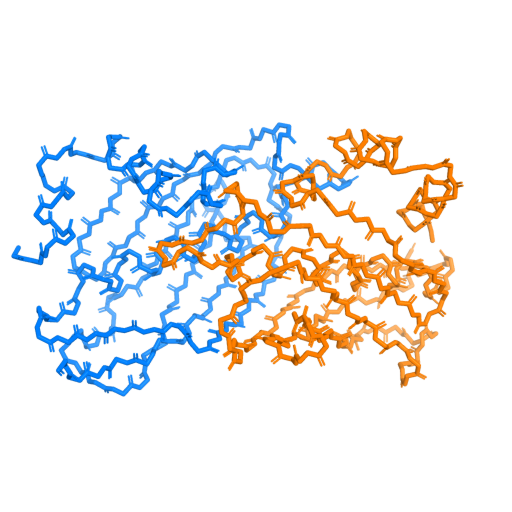00 THR B N 1
ATOM 1887 C CA . THR B 1 102 ? -62.756 -12.869 10.477 1.00 13.45 100 THR B CA 1
ATOM 1888 C C . THR B 1 102 ? -61.296 -12.708 10.866 1.00 15.63 100 THR B C 1
ATOM 1889 O O . THR B 1 102 ? -60.948 -11.832 11.674 1.00 16.66 100 THR B O 1
ATOM 1893 N N . GLY B 1 103 ? -60.431 -13.544 10.312 1.00 14.99 101 GLY B N 1
ATOM 1894 C CA . GLY B 1 103 ? -59.012 -13.438 10.634 1.00 15.14 101 GLY B CA 1
ATOM 1895 C C . GLY B 1 103 ? -58.199 -14.267 9.657 1.00 14.58 101 GLY B C 1
ATOM 1896 O O . GLY B 1 103 ? -58.734 -14.660 8.611 1.00 14.54 101 GLY B O 1
ATOM 1897 N N . ASP B 1 104 ? -56.925 -14.509 9.966 1.00 13.60 102 ASP B N 1
ATOM 1898 C CA . ASP B 1 104 ? -56.072 -15.301 9.086 1.00 14.97 102 ASP B CA 1
ATOM 1899 C C . ASP B 1 104 ? -56.653 -16.691 8.908 1.00 13.46 102 ASP B C 1
ATOM 1900 O O . ASP B 1 104 ? -57.170 -17.281 9.843 1.00 12.29 102 ASP B O 1
ATOM 1905 N N . VAL B 1 105 ? -56.541 -17.181 7.686 1.00 12.77 103 VAL B N 1
ATOM 1906 C CA . VAL B 1 105 ? -57.091 -18.468 7.280 1.00 12.96 103 VAL B CA 1
ATOM 1907 C C . VAL B 1 105 ? -56.082 -19.602 7.128 1.00 13.00 103 VAL B C 1
ATOM 1908 O O . VAL B 1 105 ? -54.940 -19.381 6.703 1.00 11.36 103 VAL B O 1
ATOM 1912 N N . ARG B 1 106 ? -56.507 -20.805 7.513 1.00 13.30 104 ARG B N 1
ATOM 1913 C CA . ARG B 1 106 ? -55.697 -22.022 7.375 1.00 14.58 104 ARG B CA 1
ATOM 1914 C C . ARG B 1 106 ? -56.597 -22.996 6.577 1.00 13.94 104 ARG B C 1
ATOM 1915 O O . ARG B 1 106 ? -57.729 -23.255 6.972 1.00 15.73 104 ARG B O 1
ATOM 1923 N N . ALA B 1 107 ? -56.110 -23.509 5.451 1.00 11.64 105 ALA B N 1
ATOM 1924 C CA . ALA B 1 107 ? -56.917 -24.432 4.669 1.00 12.37 105 ALA B CA 1
ATOM 1925 C C . ALA B 1 107 ? -56.218 -25.769 4.645 1.00 13.23 105 ALA B C 1
ATOM 1926 O O . ALA B 1 107 ? -55.025 -25.847 4.367 1.00 14.00 105 ALA B O 1
ATOM 1928 N N . VAL B 1 108 ? -56.974 -26.833 4.912 1.00 10.56 106 VAL B N 1
ATOM 1929 C CA . VAL B 1 108 ? -56.413 -28.165 4.971 1.00 11.97 106 VAL B CA 1
ATOM 1930 C C . VAL B 1 108 ? -57.039 -29.078 3.937 1.00 11.50 106 VAL B C 1
ATOM 1931 O O . VAL B 1 108 ? -58.269 -29.177 3.843 1.00 12.38 106 VAL B O 1
ATOM 1935 N N . ALA B 1 109 ? -56.190 -29.748 3.153 1.00 10.96 107 ALA B N 1
ATOM 1936 C CA . ALA B 1 109 ? -56.662 -30.687 2.142 1.00 11.62 107 ALA B CA 1
ATOM 1937 C C . ALA B 1 109 ? -56.134 -32.047 2.595 1.00 11.99 107 ALA B C 1
ATOM 1938 O O . ALA B 1 109 ? -54.936 -32.349 2.476 1.00 11.16 107 ALA B O 1
ATOM 1940 N N . ASP B 1 110 ? -57.030 -32.858 3.155 1.00 12.74 108 ASP B N 1
ATOM 1941 C CA . ASP B 1 110 ? -56.657 -34.197 3.668 1.00 12.30 108 ASP B CA 1
ATOM 1942 C C . ASP B 1 110 ? -56.852 -35.225 2.562 1.00 12.55 108 ASP B C 1
ATOM 1943 O O . ASP B 1 110 ? -57.993 -35.565 2.244 1.00 14.17 108 ASP B O 1
ATOM 1948 N N . GLY B 1 111 ? -55.755 -35.718 1.976 1.00 11.90 109 GLY B N 1
ATOM 1949 C CA . GLY B 1 111 ? -55.845 -36.686 0.888 1.00 10.93 109 GLY B CA 1
ATOM 1950 C C . GLY B 1 111 ? -55.589 -38.120 1.341 1.00 12.54 109 GLY B C 1
ATOM 1951 O O . GLY B 1 111 ? -55.337 -38.980 0.506 1.00 14.38 109 GLY B O 1
ATOM 1952 N N . SER B 1 112 ? -55.655 -38.375 2.653 1.00 12.51 110 SER B N 1
ATOM 1953 C CA . SER B 1 112 ? -55.378 -39.716 3.167 1.00 12.50 110 SER B CA 1
ATOM 1954 C C . SER B 1 112 ? -56.338 -40.823 2.719 1.00 13.36 110 SER B C 1
ATOM 1955 O O . SER B 1 112 ? -55.952 -41.993 2.741 1.00 12.95 110 SER B O 1
ATOM 1958 N N . GLN B 1 113 ? -57.556 -40.480 2.306 1.00 12.45 111 GLN B N 1
ATOM 1959 C CA . GLN B 1 113 ? -58.559 -41.466 1.928 1.00 14.49 111 GLN B CA 1
ATOM 1960 C C . GLN B 1 113 ? -58.741 -41.696 0.436 1.00 15.50 111 GLN B C 1
ATOM 1961 O O . GLN B 1 113 ? -59.509 -42.569 0.019 1.00 17.95 111 GLN B O 1
ATOM 1967 N N . ILE B 1 114 ? -58.040 -40.907 -0.362 1.00 13.71 112 ILE B N 1
ATOM 1968 C CA . ILE B 1 114 ? -58.113 -40.998 -1.821 1.00 14.22 112 ILE B CA 1
ATOM 1969 C C . ILE B 1 114 ? -57.175 -42.064 -2.391 1.00 15.49 112 ILE B C 1
ATOM 1970 O O . ILE B 1 114 ? -56.081 -42.257 -1.869 1.00 13.43 112 ILE B O 1
ATOM 1975 N N . ASP B 1 115 ? -57.636 -42.805 -3.404 1.00 15.75 113 ASP B N 1
ATOM 1976 C CA . ASP B 1 115 ? -56.762 -43.784 -4.063 1.00 17.11 113 ASP B CA 1
ATOM 1977 C C . ASP B 1 115 ? -56.042 -42.964 -5.168 1.00 14.61 113 ASP B C 1
ATOM 1978 O O . ASP B 1 115 ? -56.561 -42.732 -6.268 1.00 15.28 113 ASP B O 1
ATOM 1983 N N . TRP B 1 116 ? -54.846 -42.489 -4.837 1.00 14.73 114 TRP B N 1
ATOM 1984 C CA . TRP B 1 116 ? -54.093 -41.641 -5.742 1.00 14.62 114 TRP B CA 1
ATOM 1985 C C . TRP B 1 116 ? -53.526 -42.350 -6.952 1.00 15.59 114 TRP B C 1
ATOM 1986 O O . TRP B 1 116 ? -52.960 -41.710 -7.833 1.00 15.11 114 TRP B O 1
ATOM 1997 N N . GLN B 1 117 ? -53.652 -43.663 -6.988 1.00 16.77 115 GLN B N 1
ATOM 1998 C CA . GLN B 1 117 ? -53.133 -44.361 -8.165 1.00 20.87 115 GLN B CA 1
ATOM 1999 C C . GLN B 1 117 ? -54.240 -44.557 -9.201 1.00 20.60 115 GLN B C 1
ATOM 2000 O O . GLN B 1 117 ? -53.970 -44.974 -10.329 1.00 20.06 115 GLN B O 1
ATOM 2006 N N . ALA B 1 118 ? -55.478 -44.251 -8.820 1.00 20.30 116 ALA B N 1
ATOM 2007 C CA . ALA B 1 118 ? -56.623 -44.424 -9.712 1.00 21.04 116 ALA B CA 1
ATOM 2008 C C . ALA B 1 118 ? -56.785 -43.309 -10.758 1.00 20.44 116 ALA B C 1
ATOM 2009 O O . ALA B 1 118 ? -56.423 -42.156 -10.524 1.00 19.22 116 ALA B O 1
ATOM 2011 N N . THR B 1 119 ? -57.301 -43.652 -11.940 1.00 21.79 117 THR B N 1
ATOM 2012 C CA . THR B 1 119 ? -57.530 -42.628 -12.963 1.00 20.65 117 THR B CA 1
ATOM 2013 C C . THR B 1 119 ? -59.032 -42.344 -12.874 1.00 19.37 117 THR B C 1
ATOM 2014 O O . THR B 1 119 ? -59.765 -43.086 -12.236 1.00 21.59 117 THR B O 1
ATOM 2018 N N . GLY B 1 120 ? -59.494 -41.279 -13.518 1.00 20.13 118 GLY B N 1
ATOM 2019 C CA . GLY B 1 120 ? -60.906 -40.934 -13.429 1.00 16.50 118 GLY B CA 1
ATOM 2020 C C . GLY B 1 120 ? -61.051 -39.726 -12.488 1.00 16.22 118 GLY B C 1
ATOM 2021 O O . GLY B 1 120 ? -60.082 -39.003 -12.240 1.00 15.85 118 GLY B O 1
ATOM 2022 N N . ASN B 1 121 ? -62.246 -39.539 -11.940 1.00 15.17 119 ASN B N 1
ATOM 2023 C CA . ASN B 1 121 ? -62.518 -38.419 -11.049 1.00 15.83 119 ASN B CA 1
ATOM 2024 C C . ASN B 1 121 ? -62.133 -38.703 -9.627 1.00 14.95 119 ASN B C 1
ATOM 2025 O O . ASN B 1 121 ? -62.537 -39.720 -9.073 1.00 17.37 119 ASN B O 1
ATOM 2030 N N . LEU B 1 122 ? -61.341 -37.824 -9.047 1.00 13.87 120 LEU B N 1
ATOM 2031 C CA . LEU B 1 122 ? -60.954 -37.952 -7.633 1.00 13.95 120 LEU B CA 1
ATOM 2032 C C . LEU B 1 122 ? -61.516 -36.675 -7.006 1.00 13.79 120 LEU B C 1
ATOM 2033 O O . LEU B 1 122 ? -61.314 -35.568 -7.547 1.00 13.93 120 LEU B O 1
ATOM 2038 N N . VAL B 1 123 ? -62.215 -36.817 -5.884 1.00 13.24 121 VAL B N 1
ATOM 2039 C CA . VAL B 1 123 ? -62.822 -35.665 -5.217 1.00 13.18 121 VAL B CA 1
ATOM 2040 C C . VAL B 1 123 ? -61.980 -35.292 -4.005 1.00 10.77 121 VAL B C 1
ATOM 2041 O O . VAL B 1 123 ? -61.916 -36.012 -3.016 1.00 10.00 121 VAL B O 1
ATOM 2045 N N . VAL B 1 124 ? -61.314 -34.147 -4.100 1.00 11.03 122 VAL B N 1
ATOM 2046 C CA . VAL B 1 124 ? -60.437 -33.691 -3.029 1.00 10.62 122 VAL B CA 1
ATOM 2047 C C . VAL B 1 124 ? -61.151 -32.755 -2.043 1.00 9.39 122 VAL B C 1
ATOM 2048 O O . VAL B 1 124 ? -61.705 -31.711 -2.422 1.00 9.46 122 VAL B O 1
ATOM 2052 N N . PRO B 1 125 ? -61.134 -33.103 -0.749 1.00 9.05 123 PRO B N 1
ATOM 2053 C CA . PRO B 1 125 ? -61.795 -32.259 0.254 1.00 9.71 123 PRO B CA 1
ATOM 2054 C C . PRO B 1 125 ? -60.871 -31.192 0.835 1.00 11.44 123 PRO B C 1
ATOM 2055 O O . PRO B 1 125 ? -59.652 -31.388 0.968 1.00 10.62 123 PRO B O 1
ATOM 2059 N N . VAL B 1 126 ? -61.462 -30.061 1.184 1.00 11.17 124 VAL B N 1
ATOM 2060 C CA . VAL B 1 126 ? -60.708 -28.983 1.812 1.00 11.24 124 VAL B CA 1
ATOM 2061 C C . VAL B 1 126 ? -61.604 -28.343 2.876 1.00 11.63 124 VAL B C 1
ATOM 2062 O O . VAL B 1 126 ? -62.806 -28.133 2.656 1.00 11.13 124 VAL B O 1
ATOM 2066 N N . VAL B 1 127 ? -61.030 -28.052 4.035 1.00 9.57 125 VAL B N 1
ATOM 2067 C CA . VAL B 1 127 ? -61.771 -27.317 5.053 1.00 11.42 125 VAL B CA 1
ATOM 2068 C C . VAL B 1 127 ? -60.907 -26.100 5.414 1.00 10.05 125 VAL B C 1
ATOM 2069 O O . VAL B 1 127 ? -59.689 -26.219 5.566 1.00 11.76 125 VAL B O 1
ATOM 2073 N N . ALA B 1 128 ? -61.525 -24.919 5.487 1.00 9.83 126 ALA B N 1
ATOM 2074 C CA . ALA B 1 128 ? -60.765 -23.736 5.866 1.00 8.75 126 ALA B CA 1
ATOM 2075 C C . ALA B 1 128 ? -61.243 -23.323 7.252 1.00 10.08 126 ALA B C 1
ATOM 2076 O O . ALA B 1 128 ? -62.431 -23.420 7.568 1.00 11.54 126 ALA B O 1
ATOM 2078 N N . TYR B 1 129 ? -60.269 -22.865 8.029 1.00 10.98 127 TYR B N 1
ATOM 2079 C CA . TYR B 1 129 ? -60.446 -22.446 9.412 1.00 13.0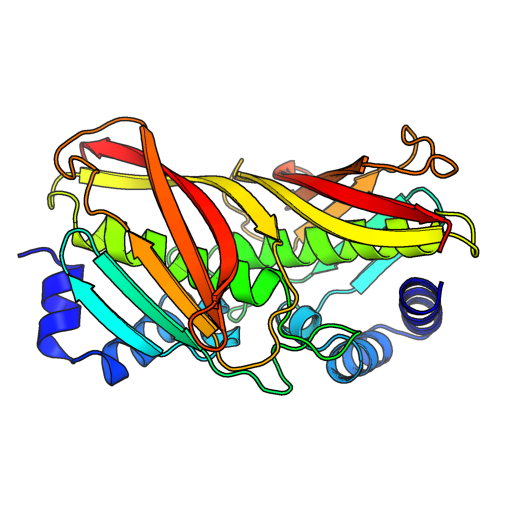2 127 TYR B CA 1
ATOM 2080 C C . TYR B 1 129 ? -59.936 -21.038 9.689 1.00 10.94 127 TYR B C 1
ATOM 2081 O O . TYR B 1 129 ? -58.989 -20.551 9.030 1.00 13.72 127 TYR B O 1
ATOM 2090 N N . VAL B 1 130 ? -60.538 -20.426 10.713 1.00 11.22 128 VAL B N 1
ATOM 2091 C CA . VAL B 1 130 ? -60.082 -19.172 11.252 1.00 12.68 128 VAL B CA 1
ATOM 2092 C C . VAL B 1 130 ? -60.071 -19.429 12.777 1.00 15.09 128 VAL B C 1
ATOM 2093 O O . VAL B 1 130 ? -61.086 -19.856 13.348 1.00 15.60 128 VAL B O 1
ATOM 2097 N N . ASP B 1 131 ? -58.929 -19.188 13.421 1.00 16.89 129 ASP B N 1
ATOM 2098 C CA . ASP B 1 131 ? -58.797 -19.435 14.868 1.00 19.10 129 ASP B CA 1
ATOM 2099 C C . ASP B 1 131 ? -59.282 -20.858 15.208 1.00 18.95 129 ASP B C 1
ATOM 2100 O O . ASP B 1 131 ? -60.051 -21.076 16.144 1.00 19.84 129 ASP B O 1
ATOM 2105 N N . ASP B 1 132 ? -58.829 -21.824 14.414 1.00 16.76 130 ASP B N 1
ATOM 2106 C CA . ASP B 1 132 ? -59.157 -23.240 14.598 1.00 18.92 130 ASP B CA 1
ATOM 2107 C C . ASP B 1 132 ? -60.615 -23.668 14.489 1.00 17.94 130 ASP B C 1
ATOM 2108 O O . ASP B 1 132 ? -60.958 -24.810 14.792 1.00 21.02 130 ASP B O 1
ATOM 2113 N N . LYS B 1 133 ? -61.454 -22.787 13.986 1.00 16.77 131 LYS B N 1
ATOM 2114 C CA . LYS B 1 133 ? -62.861 -23.114 13.819 1.00 16.66 131 LYS B CA 1
ATOM 2115 C C . LYS B 1 133 ? -63.144 -23.138 12.302 1.00 15.02 131 LYS B C 1
ATOM 2116 O O . LYS B 1 133 ? -62.675 -22.279 11.570 1.00 14.33 131 LYS B O 1
ATOM 2122 N N . PRO B 1 134 ? -63.939 -24.105 11.838 1.00 16.11 132 PRO B N 1
ATOM 2123 C CA . PRO B 1 134 ? -64.273 -24.243 10.414 1.00 13.73 132 PRO B CA 1
ATOM 2124 C C . PRO B 1 134 ? -65.208 -23.140 9.931 1.00 14.43 132 PRO B C 1
ATOM 2125 O O . PRO B 1 134 ? -66.222 -22.835 10.565 1.00 15.29 132 PRO B O 1
ATOM 2129 N N . VAL B 1 135 ? -64.851 -22.525 8.807 1.00 12.02 133 VAL B N 1
ATOM 2130 C CA . VAL B 1 135 ? -65.636 -21.434 8.268 1.00 9.70 133 VAL B CA 1
ATOM 2131 C C . VAL B 1 135 ? -66.032 -21.684 6.801 1.00 11.42 133 VAL B C 1
ATOM 2132 O O . VAL B 1 135 ? -66.868 -20.968 6.256 1.00 9.81 133 VAL B O 1
ATOM 2136 N N . PHE B 1 136 ? -65.477 -22.732 6.201 1.00 11.04 134 PHE B N 1
ATOM 2137 C CA . PHE B 1 136 ? -65.668 -23.000 4.768 1.00 12.02 134 PHE B CA 1
ATOM 2138 C C . PHE B 1 136 ? -65.274 -24.428 4.429 1.00 11.75 134 PHE B C 1
ATOM 2139 O O . PHE B 1 136 ? -64.320 -24.968 5.014 1.00 10.81 134 PHE B O 1
ATOM 2147 N N . ARG B 1 137 ? -66.002 -25.027 3.479 1.00 10.88 135 ARG B N 1
ATOM 2148 C CA . ARG B 1 137 ? -65.670 -26.389 3.004 1.00 13.69 135 ARG B CA 1
ATOM 2149 C C . ARG B 1 137 ? -65.769 -26.400 1.484 1.00 14.10 135 ARG B C 1
ATOM 2150 O O . ARG B 1 137 ? -66.616 -25.722 0.913 1.00 13.87 135 ARG B O 1
ATOM 2158 N N . ALA B 1 138 ? -64.916 -27.199 0.848 1.00 13.05 136 ALA B N 1
ATOM 2159 C CA . ALA B 1 138 ? -64.976 -27.370 -0.596 1.00 12.33 136 ALA B CA 1
ATOM 2160 C C . ALA B 1 138 ? -64.636 -28.822 -0.944 1.00 11.48 136 ALA B C 1
ATOM 2161 O O . ALA B 1 138 ? -63.995 -29.549 -0.155 1.00 10.89 136 ALA B O 1
ATOM 2163 N N . GLU B 1 139 ? -65.098 -29.231 -2.121 1.00 10.40 137 GLU B N 1
ATOM 2164 C CA . GLU B 1 139 ? -64.739 -30.526 -2.693 1.00 9.96 137 GLU B CA 1
ATOM 2165 C C . GLU B 1 139 ? -64.385 -30.152 -4.138 1.00 10.17 137 GLU B C 1
ATOM 2166 O O . GLU B 1 139 ? -65.192 -29.558 -4.817 1.00 10.17 137 GLU B O 1
ATOM 2172 N N . ILE B 1 140 ? -63.153 -30.430 -4.566 1.00 9.93 138 ILE B N 1
ATOM 2173 C CA . ILE B 1 140 ? -62.712 -30.119 -5.913 1.00 8.46 138 ILE B CA 1
ATOM 2174 C C . ILE B 1 140 ? -62.491 -31.463 -6.625 1.00 10.14 138 ILE B C 1
ATOM 2175 O O . ILE B 1 140 ? -61.720 -32.302 -6.178 1.00 8.89 138 ILE B O 1
ATOM 2180 N N . THR B 1 141 ? -63.207 -31.635 -7.730 1.00 9.79 139 THR B N 1
ATOM 2181 C CA . THR B 1 141 ? -63.137 -32.848 -8.516 1.00 11.42 139 THR B CA 1
ATOM 2182 C C . THR B 1 141 ? -62.067 -32.690 -9.572 1.00 10.87 139 THR B C 1
ATOM 2183 O O . THR B 1 141 ? -62.129 -31.782 -10.408 1.00 11.54 139 THR B O 1
ATOM 2187 N N . MET B 1 142 ? -61.064 -33.550 -9.469 1.00 10.95 140 MET B N 1
ATOM 2188 C CA . MET B 1 142 ? -59.939 -33.584 -10.382 1.00 12.00 140 MET B CA 1
ATOM 2189 C C . MET B 1 142 ? -60.140 -34.738 -11.353 1.00 14.01 140 MET B C 1
ATOM 2190 O O . MET B 1 142 ? -60.438 -35.869 -10.925 1.00 13.34 140 MET B O 1
ATOM 2195 N N . TYR B 1 143 ? -60.019 -34.472 -12.659 1.00 13.83 141 TYR B N 1
ATOM 2196 C CA . TYR B 1 143 ? -60.121 -35.580 -13.619 1.00 14.03 141 TYR B CA 1
ATOM 2197 C C . TYR B 1 143 ? -58.669 -36.031 -13.874 1.00 15.94 141 TYR B C 1
ATOM 2198 O O . TYR B 1 143 ? -57.833 -35.242 -14.336 1.00 13.88 141 TYR B O 1
ATOM 2207 N N . VAL B 1 144 ? -58.381 -37.291 -13.555 1.00 15.97 142 VAL B N 1
ATOM 2208 C CA . VAL B 1 144 ? -57.022 -37.800 -13.652 1.00 18.91 142 VAL B CA 1
ATOM 2209 C C . VAL B 1 144 ? -56.978 -38.826 -14.753 1.00 20.21 142 VAL B C 1
ATOM 2210 O O . VAL B 1 144 ? -57.835 -39.694 -14.832 1.00 21.73 142 VAL B O 1
ATOM 2214 N N . SER B 1 145 ? -55.975 -38.712 -15.607 1.00 25.06 143 SER B N 1
ATOM 2215 C CA . SER B 1 145 ? -55.843 -39.654 -16.710 1.00 28.86 143 SER B CA 1
ATOM 2216 C C . SER B 1 145 ? -54.380 -40.055 -16.966 1.00 32.52 143 SER B C 1
ATOM 2217 O O . SER B 1 145 ? -53.461 -39.270 -16.716 1.00 31.38 143 SER B O 1
ATOM 2220 N N . GLN B 1 146 ? -54.175 -41.297 -17.426 1.00 37.40 144 GLN B N 1
ATOM 2221 C CA . GLN B 1 146 ? -52.830 -41.756 -17.774 1.00 41.17 144 GLN B CA 1
ATOM 2222 C C . GLN B 1 146 ? -52.619 -40.950 -19.035 1.00 42.66 144 GLN B C 1
ATOM 2223 O O . GLN B 1 146 ? -53.366 -41.100 -20.007 1.00 43.11 144 GLN B O 1
ATOM 2229 N N . ALA B 1 147 ? -51.615 -40.089 -19.027 1.00 44.96 145 ALA B N 1
ATOM 2230 C CA . ALA B 1 147 ? -51.377 -39.245 -20.183 1.00 46.69 145 ALA B CA 1
ATOM 2231 C C . ALA B 1 147 ? -50.009 -38.579 -20.113 1.00 48.02 145 ALA B C 1
ATOM 2232 O O . ALA B 1 147 ? -49.295 -38.626 -21.143 1.00 48.83 145 ALA B O 1
#

CATH classification: 3.10.129.10

Sequence (292 aa):
MSQMMQMYQQVGPAQFSAMIGQFAPYFASIAPQFVELRPGYAEVTFPKRREVLNHIGTVHAIALCNAAELAAGTMTDASIPAGHRWIPRGMTVEYLAKATGDVRAVADGSQIDWQATGNLVVPVVAYVDDKPVFRAEITMYVSQAAFMSQMMQMYQQVGPAQFSAMIGQFAPYFASIAPQFVELRPGYAEVTFPKRREVLNHIGTVHAIALCNAAELAAGTMTDASIPAGHRWIPRGMTVEYLAKATGDVRAVADGSQIDWQATGNLVVPVVAYVDDKPVFRAEITMYVSQA

Radius of gyration: 18.6 Å; Cα contacts (8 Å, |Δi|>4): 720; chains: 2; bounding box: 54×52×43 Å

Nearest PDB structures (foldseek):
  1yoc-assembly1_B  TM=9.362E-01  e=6.870E-27  Pseudomonas aeruginosa PAO1
  1sh8-assembly1_B  TM=8.853E-01  e=1.008E-09  Pseudomonas aeruginosa
  3e1e-assembly1_A  TM=8.449E-01  e=1.357E-09  Ruegeria pomeroyi
  5hmb-assembly1_A  TM=8.794E-01  e=1.027E-08  Streptomyces sahachiroi
  3lz7-assembly1_A  TM=8.826E-01  e=1.383E-08  Haemophilus influenzae

Secondary structure (DSSP, 8-state):
--HHHHHHHHHHHHHHHHHHHHHSGGGGGG--EEEEEETTEEEEEE---GGGB-TTSSB-HHHHHHHHHHHHHHHHHHHS-TTEEEEEEEEEEEE-S---S-EEEEEE-TTS-TT--EEEEEEEEEEETTEEEEEEEEEEEEEE-/-HHHHHHHHHHHH-HHHHHHHHHHHSGGGGGG--EEEEEETTEEEEEE---GGGB-TTSSB-HHHHHHHHHHHHHHHHHHHS-TTEEEEEEEEEEEE-S---S-EEEEEE-TTS-TT--EEEEEEEEEEETTEEEEEEEEEEEEEE-

Organism: Pseudomonas aeruginosa (strain ATCC 15692 / DSM 22644 / CIP 104116 / JCM 14847 / LMG 12228 / 1C / PRS 101 / PAO1) (NCBI:txid208964)

B-factor: mean 19.3, std 9.33, range [4.87, 53.12]

Solvent-accessible surface area: 12766 Å² total; per-residue (Å²): 199,12,93,10,11,100,59,20,133,153,45,23,55,75,98,0,6,62,31,15,10,130,85,2,14,0,16,52,27,0,35,9,89,10,69,67,4,110,82,8,44,0,20,0,32,1,47,75,74,151,64,0,33,28,67,91,36,17,5,4,18,0,0,6,0,0,0,0,19,0,0,0,9,10,0,0,41,3,15,9,47,83,44,33,158,52,70,29,121,6,6,53,1,71,17,81,51,130,3,86,17,93,1,93,0,21,0,60,3,87,174,30,92,29,141,32,64,25,94,21,69,0,46,1,31,0,60,17,111,110,122,68,6,0,124,4,90,0,30,1,83,0,28,130,116,62,122,10,2,111,29,4,56,113,54,52,147,79,11,93,77,88,0,43,71,10,1,20,123,108,1,12,1,4,38,23,0,30,0,45,11,75,64,14,113,91,12,40,0,24,0,42,3,54,79,80,150,78,0,27,25,121,89,36,14,4,3,18,0,0,7,0,0,0,0,15,0,0,0,2,0,0,0,11,21,12,17,39,112,47,36,140,42,59,16,102,11,5,62,3,82,42,68,55,106,2,89,16,93,2,70,1,27,0,69,1,80,164,31,92,22,120,35,76,22,91,15,72,0,50,1,41,0,50,15,107,103,120,70,7,0,100,4,97,0,35,0,101,0,28,136,86

InterPro domains:
  IPR027961 Protein of unknown function DUF4442 [PF14539] (13-142)
  IPR029069 HotDog domain superfamily [SSF54637] (1-142)